Protein AF-A0A401XIP9-F1 (afdb_monomer_lite)

Foldseek 3Di:
DFQAAAEQPFAQFPDDPPVDTDGLLVVLLVVLLVVLLVLVVVVCVVVVHDCVLSVVLSVQLVVLQQLQQLVCQCPVPPVVPCVVVVVCSPVCVVPRGHRVRSVVSNLVSLCCSCVPPRVHDSLLVLLSSLLSVLLSQLSNLVSCSSVVHPFFDFDSDSHFYQYCVLVVVVVCVVCPQQFDDKDWAFDSDWDDDPGHTWTKIKIKTWGDPVDDLVVVLCCCVPPVQVVLVVPQPVSNQKHFDPDFRWDWDDDDPIIITITMITGGTTHSVSNVSSVQSVVLSVVSSCCCPPHPCSVQRLLSVLSSLLSNLVVQLVVVVVGDARDPVQVPPPGHPSNVVSVVSNVVSVVSNVCSVVDDDD

InterPro domains:
  IPR001640 Phosphatidylglycerol--prolipoprotein diacylglyceryl transferase Lgt [MF_01147] (10-354)
  IPR001640 Phosphatidylglycerol--prolipoprotein diacylglyceryl transferase Lgt [PF01790] (13-351)
  IPR001640 Phosphatidylglycerol--prolipoprotein diacylglyceryl transferase Lgt [PTHR30589] (9-158)

pLDDT: mean 92.05, std 8.09, range [46.69, 98.75]

Structure (mmCIF, N/CA/C/O backbone):
data_AF-A0A401XIP9-F1
#
_entry.id   AF-A0A401XIP9-F1
#
loop_
_atom_site.group_PDB
_atom_site.id
_atom_site.type_symbol
_atom_site.label_atom_id
_atom_site.label_alt_id
_atom_site.label_comp_id
_atom_site.label_asym_id
_atom_site.label_entity_id
_atom_site.label_seq_id
_atom_site.pdbx_PDB_ins_code
_atom_site.Cartn_x
_atom_site.Cartn_y
_atom_site.Cartn_z
_atom_site.occupancy
_atom_site.B_iso_or_equiv
_atom_site.auth_seq_id
_atom_site.auth_comp_id
_atom_site.auth_asym_id
_atom_site.auth_atom_id
_atom_site.pdbx_PDB_model_num
ATOM 1 N N . MET A 1 1 ? 25.570 -23.190 -10.896 1.00 46.69 1 MET A N 1
ATOM 2 C CA . MET A 1 1 ? 24.488 -23.015 -9.905 1.00 46.69 1 MET A CA 1
ATOM 3 C C . MET A 1 1 ? 23.578 -21.946 -10.484 1.00 46.69 1 MET A C 1
ATOM 5 O O . MET A 1 1 ? 24.054 -20.836 -10.693 1.00 46.69 1 MET A O 1
ATOM 9 N N . ASN A 1 2 ? 22.376 -22.319 -10.923 1.00 60.91 2 ASN A N 1
ATOM 10 C CA . ASN A 1 2 ? 21.491 -21.424 -11.670 1.00 60.91 2 ASN A CA 1
ATOM 11 C C . ASN A 1 2 ? 20.946 -20.358 -10.718 1.00 60.91 2 ASN A C 1
ATOM 13 O O . ASN A 1 2 ? 20.358 -20.695 -9.697 1.00 60.91 2 ASN A O 1
ATOM 17 N N . PHE A 1 3 ? 21.167 -19.081 -11.024 1.00 70.44 3 PHE A N 1
ATOM 18 C CA . PHE A 1 3 ? 20.607 -17.991 -10.232 1.00 70.44 3 PHE A CA 1
ATOM 19 C C . PHE A 1 3 ? 19.107 -17.876 -10.536 1.00 70.44 3 PHE A C 1
ATOM 21 O O . PHE A 1 3 ? 18.675 -17.343 -11.571 1.00 70.44 3 PHE A O 1
ATOM 28 N N . HIS A 1 4 ? 18.300 -18.457 -9.655 1.00 82.56 4 HIS A N 1
ATOM 29 C CA . HIS A 1 4 ? 16.852 -18.433 -9.764 1.00 82.56 4 HIS A CA 1
ATOM 30 C C . HIS A 1 4 ? 16.332 -17.106 -9.208 1.00 82.56 4 HIS A C 1
ATOM 32 O O . HIS A 1 4 ? 16.675 -16.712 -8.110 1.00 82.56 4 HIS A O 1
ATOM 38 N N . VAL A 1 5 ? 15.551 -16.390 -10.012 1.00 90.38 5 VAL A N 1
ATOM 39 C CA . VAL A 1 5 ? 14.805 -15.189 -9.610 1.00 90.38 5 VAL A CA 1
ATOM 40 C C . VAL A 1 5 ? 13.483 -15.223 -10.352 1.00 90.38 5 VAL A C 1
ATOM 42 O O . VAL A 1 5 ? 13.413 -15.807 -11.442 1.00 90.38 5 VAL A O 1
ATOM 45 N N . ILE A 1 6 ? 12.460 -14.596 -9.786 1.00 93.69 6 ILE A N 1
ATOM 46 C CA . ILE A 1 6 ? 11.111 -14.589 -10.345 1.00 93.69 6 ILE A CA 1
ATOM 47 C C . ILE A 1 6 ? 10.930 -13.324 -11.183 1.00 93.69 6 ILE A C 1
ATOM 49 O O . ILE A 1 6 ? 11.057 -12.212 -10.677 1.00 93.69 6 ILE A O 1
ATOM 53 N N . THR A 1 7 ? 10.632 -13.478 -12.472 1.00 95.19 7 THR A N 1
ATOM 54 C CA . THR A 1 7 ? 10.213 -12.351 -13.312 1.00 95.19 7 THR A CA 1
ATOM 55 C C . THR A 1 7 ? 8.768 -12.004 -12.976 1.00 95.19 7 THR A C 1
ATOM 57 O O . THR A 1 7 ? 7.867 -12.808 -13.210 1.00 95.19 7 THR A O 1
ATOM 60 N N . TRP A 1 8 ? 8.542 -10.817 -12.420 1.00 96.06 8 TRP A N 1
ATOM 61 C CA . TRP A 1 8 ? 7.209 -10.309 -12.132 1.00 96.06 8 TRP A CA 1
ATOM 62 C C . TRP A 1 8 ? 6.738 -9.422 -13.285 1.00 96.06 8 TRP A C 1
ATOM 64 O O . TRP A 1 8 ? 7.014 -8.221 -13.330 1.00 96.06 8 TRP A O 1
ATOM 74 N N . ASP A 1 9 ? 6.059 -10.058 -14.238 1.00 94.62 9 ASP A N 1
ATOM 75 C CA . ASP A 1 9 ? 5.511 -9.438 -15.450 1.00 94.62 9 ASP A CA 1
ATOM 76 C C . ASP A 1 9 ? 3.984 -9.592 -15.516 1.00 94.62 9 ASP A C 1
ATOM 78 O O . ASP A 1 9 ? 3.407 -10.067 -16.494 1.00 94.62 9 ASP A O 1
ATOM 82 N N . VAL A 1 10 ? 3.319 -9.286 -14.404 1.00 92.25 10 VAL A N 1
ATOM 83 C CA . VAL A 1 10 ? 1.863 -9.392 -14.303 1.00 92.25 10 VAL A CA 1
ATOM 84 C C . VAL A 1 10 ? 1.219 -8.100 -14.801 1.00 92.25 10 VAL A C 1
ATOM 86 O O . VAL A 1 10 ? 1.603 -7.009 -14.384 1.00 92.25 10 VAL A O 1
ATOM 89 N N . SER A 1 11 ? 0.212 -8.220 -15.671 1.00 90.19 11 SER A N 1
ATOM 90 C CA . SER A 1 11 ? -0.599 -7.075 -16.102 1.00 90.19 11 SER A CA 1
ATOM 91 C C . SER A 1 11 ? -1.308 -6.429 -14.911 1.00 90.19 11 SER A C 1
ATOM 93 O O . SER A 1 11 ? -1.915 -7.116 -14.089 1.00 90.19 11 SER A O 1
ATOM 95 N N . ARG A 1 12 ? -1.309 -5.093 -14.852 1.00 90.81 12 ARG A N 1
ATOM 96 C CA . ARG A 1 12 ? -2.081 -4.334 -13.851 1.00 90.81 12 ARG A CA 1
ATOM 97 C C . ARG A 1 12 ? -3.586 -4.400 -14.111 1.00 90.81 12 ARG A C 1
ATOM 99 O O . ARG A 1 12 ? -4.388 -4.320 -13.174 1.00 90.81 12 ARG A O 1
ATOM 106 N N . VAL A 1 13 ? -3.958 -4.536 -15.383 1.00 91.38 13 VAL A N 1
ATOM 107 C CA . VAL A 1 13 ? -5.337 -4.682 -15.848 1.00 91.38 13 VAL A CA 1
ATOM 108 C C . VAL A 1 13 ? -5.703 -6.161 -15.794 1.00 91.38 13 VAL A C 1
ATOM 110 O O . VAL A 1 13 ? -5.067 -6.997 -16.436 1.00 91.38 13 VAL A O 1
ATOM 113 N N . LEU A 1 14 ? -6.718 -6.475 -14.994 1.00 91.25 14 LEU A N 1
ATOM 114 C CA . LEU A 1 14 ? -7.309 -7.806 -14.891 1.00 91.25 14 LEU A CA 1
ATOM 115 C C . LEU A 1 14 ? -8.235 -8.078 -16.080 1.00 91.25 14 LEU A C 1
ATOM 117 O O . LEU A 1 14 ? -8.199 -9.163 -16.652 1.00 91.25 14 LEU A O 1
ATOM 121 N N . LEU A 1 15 ? -9.082 -7.105 -16.417 1.00 92.25 15 LEU A N 1
ATOM 122 C CA . LEU A 1 15 ? -10.037 -7.203 -17.513 1.00 92.25 15 LEU A CA 1
ATOM 123 C C . LEU A 1 15 ? -10.181 -5.843 -18.187 1.00 92.25 15 LEU A C 1
ATOM 125 O O . LEU A 1 15 ? -10.476 -4.854 -17.517 1.00 92.25 15 LEU A O 1
ATOM 129 N N . ASP A 1 16 ? -10.001 -5.818 -19.500 1.00 89.94 16 ASP A N 1
ATOM 130 C CA . ASP A 1 16 ? -10.255 -4.653 -20.339 1.00 89.94 16 ASP A CA 1
ATOM 131 C C . ASP A 1 16 ? -11.600 -4.837 -21.059 1.00 89.94 16 ASP A C 1
ATOM 133 O O . ASP A 1 16 ? -11.796 -5.800 -21.803 1.00 89.94 16 ASP A O 1
ATOM 137 N N . LEU A 1 17 ? -12.553 -3.942 -20.782 1.00 91.25 17 LEU A N 1
ATOM 138 C CA . LEU A 1 17 ? -13.878 -3.909 -21.412 1.00 91.25 17 LEU A CA 1
ATOM 139 C C . LEU A 1 17 ? -13.972 -2.824 -22.505 1.00 91.25 17 LEU A C 1
ATOM 141 O O . LEU A 1 17 ? -15.073 -2.468 -22.930 1.00 91.25 17 LEU A O 1
ATOM 145 N N . GLY A 1 18 ? -12.843 -2.249 -22.923 1.00 86.81 18 GLY A N 1
ATOM 146 C CA . GLY A 1 18 ? -12.717 -1.183 -23.917 1.00 86.81 18 GLY A CA 1
ATOM 147 C C . GLY A 1 18 ? -12.985 0.216 -23.358 1.00 86.81 18 GLY A C 1
ATOM 148 O O . GLY A 1 18 ? -12.193 1.126 -23.567 1.00 86.81 18 GLY A O 1
ATOM 149 N N . ILE A 1 19 ? -14.096 0.407 -22.637 1.00 86.75 19 ILE A N 1
ATOM 150 C CA . ILE A 1 19 ? -14.443 1.705 -22.014 1.00 86.75 19 ILE A CA 1
ATOM 151 C C . ILE A 1 19 ? -13.935 1.777 -20.568 1.00 86.75 19 ILE A C 1
ATOM 153 O O . ILE A 1 19 ? -13.667 2.855 -20.043 1.00 86.75 19 ILE A O 1
ATOM 157 N N . ILE A 1 20 ? -13.844 0.624 -19.903 1.00 85.94 20 ILE A N 1
ATOM 158 C CA . ILE A 1 20 ? -13.485 0.520 -18.491 1.00 85.94 20 ILE A CA 1
ATOM 159 C C . ILE A 1 20 ? -12.453 -0.588 -18.332 1.00 85.94 20 ILE A C 1
ATOM 161 O O . ILE A 1 20 ? -12.700 -1.740 -18.692 1.00 85.94 20 ILE A O 1
ATOM 165 N N . GLU A 1 21 ? -11.333 -0.240 -17.711 1.00 89.75 21 GLU A N 1
ATOM 166 C CA . GLU A 1 21 ? -10.339 -1.197 -17.251 1.00 89.75 21 GLU A CA 1
ATOM 167 C C . GLU A 1 21 ? -10.599 -1.570 -15.793 1.00 89.75 21 GLU A C 1
ATOM 169 O O . GLU A 1 21 ? -10.625 -0.723 -14.895 1.00 89.75 21 GLU A O 1
ATOM 174 N N . ILE A 1 22 ? -10.726 -2.865 -15.528 1.00 91.00 22 ILE A N 1
ATOM 175 C CA . ILE A 1 22 ? -10.754 -3.392 -14.169 1.00 91.00 22 ILE A CA 1
ATOM 176 C C . ILE A 1 22 ? -9.322 -3.736 -13.777 1.00 91.00 22 ILE A C 1
ATOM 178 O O . ILE A 1 22 ? -8.711 -4.645 -14.336 1.00 91.00 22 ILE A O 1
ATOM 182 N N . ARG A 1 23 ? -8.787 -3.021 -12.787 1.00 92.81 23 ARG A N 1
ATOM 183 C CA . ARG A 1 23 ? -7.423 -3.215 -12.275 1.00 92.81 23 ARG A CA 1
ATOM 184 C C . ARG A 1 23 ? -7.413 -4.104 -11.037 1.00 92.81 23 ARG A C 1
ATOM 186 O O . ARG A 1 23 ? -8.298 -3.992 -10.185 1.00 92.81 23 ARG A O 1
ATOM 193 N N . TYR A 1 24 ? -6.380 -4.938 -10.899 1.00 94.25 24 TYR A N 1
ATOM 194 C CA . TYR A 1 24 ? -6.217 -5.816 -9.731 1.00 94.25 24 TYR A CA 1
ATOM 195 C C . TYR A 1 24 ? -6.210 -5.038 -8.416 1.00 94.25 24 TYR A C 1
ATOM 197 O O . TYR A 1 24 ? -6.875 -5.434 -7.461 1.00 94.25 24 TYR A O 1
ATOM 205 N N . TYR A 1 25 ? -5.492 -3.913 -8.383 1.00 92.81 25 TYR A N 1
ATOM 206 C CA . TYR A 1 25 ? -5.417 -3.052 -7.207 1.00 92.81 25 TYR A CA 1
ATOM 207 C C . TYR A 1 25 ? -6.807 -2.591 -6.756 1.00 92.81 25 TYR A C 1
ATOM 209 O O . TYR A 1 25 ? -7.177 -2.773 -5.597 1.00 92.81 25 TYR A O 1
ATOM 217 N N . SER A 1 26 ? -7.600 -2.041 -7.681 1.00 90.75 26 SER A N 1
ATOM 218 C CA . SER A 1 26 ? -8.947 -1.536 -7.399 1.00 90.75 26 SER A CA 1
ATOM 219 C C . SER A 1 26 ? -9.869 -2.642 -6.889 1.00 90.75 26 SER A C 1
ATOM 221 O O . SER A 1 26 ? -10.640 -2.423 -5.955 1.00 90.75 26 SER A O 1
ATOM 223 N N . LEU A 1 27 ? -9.754 -3.846 -7.457 1.00 94.31 27 LEU A N 1
ATOM 224 C CA . LEU A 1 27 ? -10.528 -5.002 -7.019 1.00 94.31 27 LEU A CA 1
ATOM 225 C C . LEU A 1 27 ? -10.131 -5.452 -5.608 1.00 94.31 27 LEU A C 1
ATOM 227 O O . LEU A 1 27 ? -11.008 -5.649 -4.773 1.00 94.31 27 LEU A O 1
ATOM 231 N N . LEU A 1 28 ? -8.833 -5.580 -5.320 1.00 96.31 28 LEU A N 1
ATOM 232 C CA . LEU A 1 28 ? -8.326 -5.958 -3.995 1.00 96.31 28 LEU A CA 1
ATOM 233 C C . LEU A 1 28 ? -8.709 -4.927 -2.927 1.00 96.31 28 LEU A C 1
ATOM 235 O O . LEU A 1 28 ? -9.122 -5.290 -1.825 1.00 96.31 28 LEU A O 1
ATOM 239 N N . PHE A 1 29 ? -8.648 -3.642 -3.276 1.00 93.19 29 PHE A N 1
ATOM 240 C CA . PHE A 1 29 ? -9.092 -2.555 -2.414 1.00 93.19 29 PHE A CA 1
ATOM 241 C C . PHE A 1 29 ? -10.594 -2.652 -2.100 1.00 93.19 29 PHE A C 1
ATOM 243 O O . PHE A 1 29 ? -10.984 -2.650 -0.931 1.00 93.19 29 PHE A O 1
ATOM 250 N N . ALA A 1 30 ? -11.441 -2.820 -3.123 1.00 94.56 30 ALA A N 1
ATOM 251 C CA . ALA A 1 30 ? -12.880 -3.014 -2.944 1.00 94.56 30 ALA A CA 1
ATOM 252 C C . ALA A 1 30 ? -13.197 -4.288 -2.141 1.00 94.56 30 ALA A C 1
ATOM 254 O O . ALA A 1 30 ? -14.071 -4.286 -1.271 1.00 94.56 30 ALA A O 1
ATOM 255 N N . PHE A 1 31 ? -12.448 -5.366 -2.377 1.00 95.56 31 PHE A N 1
ATOM 256 C CA . PHE A 1 31 ? -12.603 -6.631 -1.667 1.00 95.56 31 PHE A CA 1
ATOM 257 C C . PHE A 1 31 ? -12.325 -6.491 -0.165 1.00 95.56 31 PHE A C 1
ATOM 259 O O . PHE A 1 31 ? -13.026 -7.100 0.647 1.00 95.56 31 PHE A O 1
ATOM 266 N N . GLY A 1 32 ? -11.393 -5.613 0.220 1.00 96.19 32 GLY A N 1
ATOM 267 C CA . GLY A 1 32 ? -11.169 -5.233 1.615 1.00 96.19 32 GLY A CA 1
ATOM 268 C C . GLY A 1 32 ? -12.417 -4.660 2.293 1.00 96.19 32 GLY A C 1
ATOM 269 O O . GLY A 1 32 ? -12.753 -5.080 3.402 1.00 96.19 32 GLY A O 1
ATOM 270 N N . PHE A 1 33 ? -13.160 -3.775 1.619 1.00 96.06 33 PHE A N 1
ATOM 271 C CA . PHE A 1 33 ? -14.427 -3.245 2.141 1.00 96.06 33 PHE A CA 1
ATOM 272 C C . PHE A 1 33 ? -15.524 -4.307 2.206 1.00 96.06 33 PHE A C 1
ATOM 274 O O . PHE A 1 33 ? -16.238 -4.383 3.205 1.00 96.06 33 PHE A O 1
ATOM 281 N 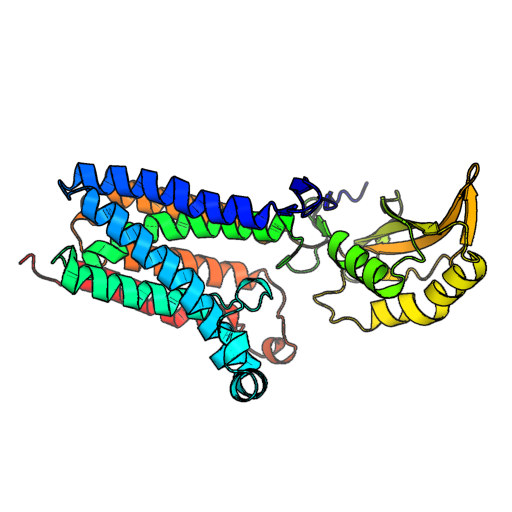N . VAL A 1 34 ? -15.647 -5.148 1.175 1.00 97.81 34 VAL A N 1
ATOM 282 C CA . VAL A 1 34 ? -16.667 -6.207 1.120 1.00 97.81 34 VAL A CA 1
ATOM 283 C C . VAL A 1 34 ? -16.468 -7.218 2.248 1.00 97.81 34 VAL A C 1
ATOM 285 O O . VAL A 1 34 ? -17.393 -7.480 3.020 1.00 97.81 34 VAL A O 1
ATOM 288 N N . LEU A 1 35 ? -15.258 -7.764 2.401 1.00 98.06 35 LEU A N 1
ATOM 289 C CA . LEU A 1 35 ? -14.966 -8.688 3.497 1.00 98.06 35 LEU A CA 1
ATOM 290 C C . LEU A 1 35 ? -15.036 -7.992 4.857 1.00 98.06 35 LEU A C 1
ATOM 292 O O . LEU A 1 35 ? -15.583 -8.561 5.803 1.00 98.06 35 LEU A O 1
ATOM 296 N N . GLY A 1 36 ? -14.563 -6.746 4.945 1.00 98.00 36 GLY A N 1
ATOM 297 C CA . GLY A 1 36 ? -14.699 -5.917 6.138 1.00 98.00 36 GLY A CA 1
ATOM 298 C C . GLY A 1 36 ? -16.157 -5.766 6.581 1.00 98.00 36 GLY A C 1
ATOM 299 O O . GLY A 1 36 ? -16.457 -5.939 7.762 1.00 98.00 36 GLY A O 1
ATOM 300 N N . TYR A 1 37 ? -17.083 -5.552 5.644 1.00 98.31 37 TYR A N 1
ATOM 301 C CA . TYR A 1 37 ? -18.515 -5.490 5.930 1.00 98.31 37 TYR A CA 1
ATOM 302 C C . TYR A 1 37 ? -19.041 -6.806 6.510 1.00 98.31 37 TYR A C 1
ATOM 304 O O . TYR A 1 37 ? -19.718 -6.793 7.536 1.00 98.31 37 TYR A O 1
ATOM 312 N N . PHE A 1 38 ? -18.708 -7.958 5.918 1.00 98.44 38 PHE A N 1
ATOM 313 C CA . PHE A 1 38 ? -19.158 -9.256 6.439 1.00 98.44 38 PHE A CA 1
ATOM 314 C C . PHE A 1 38 ? -18.582 -9.576 7.824 1.00 98.44 38 PHE A C 1
ATOM 316 O O . PHE A 1 38 ? -19.294 -10.095 8.689 1.00 98.44 38 PHE A O 1
ATOM 323 N N . ILE A 1 39 ? -17.320 -9.215 8.060 1.00 98.38 39 ILE A N 1
ATOM 324 C CA . ILE A 1 39 ? -16.664 -9.317 9.368 1.00 98.38 39 ILE A CA 1
ATOM 325 C C . ILE A 1 39 ? -17.391 -8.441 10.395 1.00 98.38 39 ILE A C 1
ATOM 327 O O . ILE A 1 39 ? -17.797 -8.929 11.452 1.00 98.38 39 ILE A O 1
ATOM 331 N N . MET A 1 40 ? -17.628 -7.171 10.069 1.00 98.31 40 MET A N 1
ATOM 332 C CA . MET A 1 40 ? -18.320 -6.236 10.955 1.00 98.31 40 MET A CA 1
ATOM 333 C C . MET A 1 40 ? -19.782 -6.620 11.184 1.00 98.31 40 MET A C 1
ATOM 335 O O . MET A 1 40 ? -20.280 -6.473 12.295 1.00 98.31 40 MET A O 1
ATOM 339 N N . LYS A 1 41 ? -20.456 -7.197 10.186 1.00 98.56 41 LYS A N 1
ATOM 340 C CA . LYS A 1 41 ? -21.807 -7.756 10.319 1.00 98.56 41 LYS A CA 1
ATOM 341 C C . LYS A 1 41 ? -21.849 -8.863 11.357 1.00 98.56 41 LYS A C 1
ATOM 343 O O . LYS A 1 41 ? -22.769 -8.897 12.172 1.00 98.56 41 LYS A O 1
ATOM 348 N N . ARG A 1 42 ? -20.854 -9.755 11.361 1.00 98.25 42 ARG A N 1
ATOM 349 C CA . ARG A 1 42 ? -20.721 -10.777 12.404 1.00 98.25 42 ARG A CA 1
ATOM 350 C C . ARG A 1 42 ? -20.505 -10.133 13.775 1.00 98.25 42 ARG A C 1
ATOM 352 O O . ARG A 1 42 ? -21.213 -10.484 14.709 1.00 98.25 42 ARG A O 1
ATOM 359 N N . ILE A 1 43 ? -19.591 -9.167 13.879 1.00 98.06 43 ILE A N 1
ATOM 360 C CA . ILE A 1 43 ? -19.314 -8.438 15.129 1.00 98.06 43 ILE A CA 1
ATOM 361 C C . ILE A 1 43 ? -20.578 -7.755 15.675 1.00 98.06 43 ILE A C 1
ATOM 363 O O . ILE A 1 43 ? -20.884 -7.881 16.856 1.00 98.06 43 ILE A O 1
ATOM 367 N N . PHE A 1 44 ? -21.337 -7.063 14.824 1.00 97.88 44 PHE A N 1
ATOM 368 C CA . PHE A 1 44 ? -22.547 -6.340 15.222 1.00 97.88 44 PHE A CA 1
ATOM 369 C C . PHE A 1 44 ? -23.640 -7.294 15.702 1.00 97.88 44 PHE A C 1
ATOM 371 O O . PHE A 1 44 ? -24.259 -7.029 16.731 1.00 97.88 44 PHE A O 1
ATOM 378 N N . LYS A 1 45 ? -23.822 -8.436 15.025 1.00 97.75 45 LYS A N 1
ATOM 379 C CA . LYS A 1 45 ? -24.745 -9.487 15.477 1.00 97.75 45 LYS A CA 1
ATOM 380 C C . LYS A 1 45 ? -24.368 -10.033 16.855 1.00 97.75 45 LYS A C 1
ATOM 382 O O . LYS A 1 45 ? -25.226 -10.103 17.724 1.00 97.75 45 LYS A O 1
ATOM 387 N N . GLU A 1 46 ? -23.093 -10.346 17.075 1.00 95.56 46 GLU A N 1
ATOM 388 C CA . GLU A 1 46 ? -22.584 -10.839 18.368 1.00 95.56 46 GLU A CA 1
ATOM 389 C C . GLU A 1 46 ? -22.693 -9.820 19.511 1.00 95.56 46 GLU A C 1
ATOM 391 O O . GLU A 1 46 ? -22.552 -10.171 20.681 1.00 95.56 46 GLU A O 1
ATOM 396 N N . GLU A 1 47 ? -22.889 -8.542 19.195 1.00 95.50 47 GLU A N 1
ATOM 397 C CA . GLU A 1 47 ? -23.020 -7.459 20.174 1.00 95.50 47 GLU A CA 1
ATOM 398 C C . GLU A 1 47 ? -24.417 -6.855 20.238 1.00 95.50 47 GLU A C 1
ATOM 400 O O . GLU A 1 47 ? -24.609 -5.829 20.902 1.00 95.50 47 GLU A O 1
ATOM 405 N N . ASN A 1 48 ? -25.375 -7.487 19.554 1.00 96.12 48 ASN A N 1
ATOM 406 C CA . ASN A 1 48 ? -26.756 -7.036 19.441 1.00 96.12 48 ASN A CA 1
ATOM 407 C C . ASN A 1 48 ? -26.853 -5.564 18.998 1.00 96.12 48 ASN A C 1
ATOM 409 O O . ASN A 1 48 ? -27.656 -4.791 19.520 1.00 96.12 48 ASN A O 1
ATOM 413 N N . VAL A 1 49 ? -25.994 -5.156 18.059 1.00 96.69 49 VAL A N 1
ATOM 414 C CA . VAL A 1 49 ? -26.033 -3.829 17.434 1.00 96.69 49 VAL A CA 1
ATOM 415 C C . VAL A 1 49 ? -26.904 -3.903 16.177 1.00 96.69 49 VAL A C 1
ATOM 417 O O . VAL A 1 49 ? -26.679 -4.799 15.356 1.00 96.69 49 VAL A O 1
ATOM 420 N N . PRO A 1 50 ? -27.865 -2.977 15.988 1.00 97.06 50 PRO A N 1
ATOM 421 C CA . PRO A 1 50 ? -28.687 -2.929 14.780 1.00 97.06 50 PRO A CA 1
ATOM 422 C C . PRO A 1 50 ? -27.833 -2.829 13.509 1.00 97.06 50 PRO A C 1
ATOM 424 O O . PRO A 1 50 ? -26.864 -2.065 13.461 1.00 97.06 50 PRO A O 1
ATOM 427 N N . LEU A 1 51 ? -28.176 -3.603 12.476 1.00 96.75 51 LEU A N 1
ATOM 428 C CA . LEU A 1 51 ? -27.386 -3.678 11.240 1.00 96.75 51 LEU A CA 1
ATOM 429 C C . LEU A 1 51 ? -27.480 -2.400 10.400 1.00 96.75 51 LEU A C 1
ATOM 431 O O . LEU A 1 51 ? -26.555 -2.087 9.662 1.00 96.75 51 LEU A O 1
ATOM 435 N N . GLU A 1 52 ? -28.518 -1.597 10.590 1.00 96.75 52 GLU A N 1
ATOM 436 C CA . GLU A 1 52 ? -28.668 -0.285 9.958 1.00 96.75 52 GLU A CA 1
ATOM 437 C C . GLU A 1 52 ? -27.523 0.660 10.367 1.00 96.75 52 GLU A C 1
ATOM 439 O O . GLU A 1 52 ? -27.064 1.506 9.590 1.00 96.75 52 GLU A O 1
ATOM 444 N N . GLN A 1 53 ? -26.995 0.489 11.587 1.00 97.69 53 GLN A N 1
ATOM 445 C CA . GLN A 1 53 ? -25.809 1.223 12.025 1.00 97.69 53 GLN A CA 1
ATOM 446 C C . GLN A 1 53 ? -24.546 0.758 11.295 1.00 97.69 53 GLN A C 1
ATOM 448 O O . GLN A 1 53 ? -23.634 1.560 11.113 1.00 97.69 53 GLN A O 1
ATOM 453 N N . LEU A 1 54 ? -24.470 -0.506 10.868 1.00 97.69 54 LEU A N 1
ATOM 454 C CA . LEU A 1 54 ? -23.344 -0.996 10.076 1.00 97.69 54 LEU A CA 1
ATOM 455 C C . LEU A 1 54 ? -23.351 -0.380 8.677 1.00 97.69 54 LEU A C 1
ATOM 457 O O . LEU A 1 54 ? -22.307 0.064 8.208 1.00 97.69 54 LEU A O 1
ATOM 461 N N . ASP A 1 55 ? -24.515 -0.302 8.036 1.00 96.81 55 ASP A N 1
ATOM 462 C CA . ASP A 1 55 ? -24.641 0.317 6.712 1.00 96.81 55 ASP A CA 1
ATOM 463 C C . ASP A 1 55 ? -24.274 1.813 6.776 1.00 96.81 55 ASP A C 1
ATOM 465 O O . ASP A 1 55 ? -23.540 2.337 5.930 1.00 96.81 55 ASP A O 1
ATOM 469 N N . THR A 1 56 ? -24.690 2.484 7.856 1.00 97.75 56 THR A N 1
ATOM 470 C CA . THR A 1 56 ? -24.297 3.871 8.150 1.00 97.75 56 THR A CA 1
ATOM 471 C C . THR A 1 56 ? -22.785 3.998 8.362 1.00 97.75 56 THR A C 1
ATOM 473 O O . THR A 1 56 ? -22.154 4.897 7.807 1.00 97.75 56 THR A O 1
ATOM 476 N N . LEU A 1 57 ? -22.177 3.088 9.132 1.00 98.25 57 LEU A N 1
ATOM 477 C CA . LEU A 1 57 ? -20.732 3.063 9.364 1.00 98.25 57 LEU A CA 1
ATOM 478 C C . LEU A 1 57 ? -19.956 2.869 8.058 1.00 98.25 57 LEU A C 1
ATOM 480 O O . LEU A 1 57 ? -19.005 3.606 7.810 1.00 98.25 57 LEU A O 1
ATOM 484 N N . LEU A 1 58 ? -20.358 1.900 7.230 1.00 97.81 58 LEU A N 1
ATOM 485 C CA . LEU A 1 58 ? -19.719 1.635 5.942 1.00 97.81 58 LEU A CA 1
ATOM 486 C C . LEU A 1 58 ? -19.744 2.892 5.070 1.00 97.81 58 LEU A C 1
ATOM 488 O O . LEU A 1 58 ? -18.704 3.302 4.558 1.00 97.81 58 LEU A O 1
ATOM 492 N N . THR A 1 59 ? -20.908 3.537 4.971 1.00 97.50 59 THR A N 1
ATOM 493 C CA . THR A 1 59 ? -21.080 4.788 4.223 1.00 97.50 59 THR A CA 1
ATOM 494 C C . THR A 1 59 ? -20.117 5.866 4.722 1.00 97.50 59 THR A C 1
ATOM 496 O O . THR A 1 59 ? -19.416 6.494 3.931 1.00 97.50 59 THR A O 1
ATOM 499 N N . TYR A 1 60 ? -20.026 6.045 6.042 1.00 97.75 60 TYR A N 1
ATOM 500 C CA . TYR A 1 60 ? -19.145 7.040 6.654 1.00 97.75 60 TYR A CA 1
ATOM 501 C C . TYR A 1 60 ? -17.674 6.763 6.341 1.00 97.75 60 TYR A C 1
ATOM 503 O O . TYR A 1 60 ? -16.949 7.680 5.966 1.00 97.75 60 TYR A O 1
ATOM 511 N N . VAL A 1 61 ? -17.230 5.510 6.474 1.00 97.81 61 VAL A N 1
ATOM 512 C CA . VAL A 1 61 ? -15.830 5.130 6.250 1.00 97.81 61 VAL A CA 1
ATOM 513 C C . VAL A 1 61 ? -15.455 5.237 4.771 1.00 97.81 61 VAL A C 1
ATOM 515 O O . VAL A 1 61 ? -14.395 5.777 4.470 1.00 97.81 61 VAL A O 1
ATOM 518 N N . VAL A 1 62 ? -16.303 4.787 3.841 1.00 96.75 62 VAL A N 1
ATOM 519 C CA . VAL A 1 62 ? -16.034 4.883 2.392 1.00 96.75 62 VAL A CA 1
ATOM 520 C C . VAL A 1 62 ? -15.933 6.343 1.951 1.00 96.75 62 VAL A C 1
ATOM 522 O O . VAL A 1 62 ? -14.937 6.725 1.336 1.00 96.75 62 VAL A O 1
ATOM 525 N N . ILE A 1 63 ? -16.908 7.181 2.325 1.00 97.00 63 ILE A N 1
ATOM 526 C CA . ILE A 1 63 ? -16.895 8.614 1.995 1.00 97.00 63 ILE A CA 1
ATOM 527 C C . ILE A 1 63 ? -15.658 9.287 2.595 1.00 97.00 63 ILE A C 1
ATOM 529 O O . ILE A 1 63 ? -14.945 10.008 1.898 1.00 97.00 63 ILE A O 1
ATOM 533 N N . ALA A 1 64 ? -15.366 9.020 3.870 1.00 97.69 64 ALA A N 1
ATOM 534 C CA . ALA A 1 64 ? -14.196 9.575 4.536 1.00 97.69 64 ALA A CA 1
ATOM 535 C C . ALA A 1 64 ? -12.884 9.130 3.881 1.00 97.69 64 ALA A C 1
ATOM 537 O O . ALA A 1 64 ? -11.960 9.928 3.774 1.00 97.69 64 ALA A O 1
ATOM 538 N N . THR A 1 65 ? -12.805 7.887 3.408 1.00 95.81 65 THR A N 1
ATOM 539 C CA . THR A 1 65 ? -11.613 7.366 2.733 1.00 95.81 65 THR A CA 1
ATOM 540 C C . THR A 1 65 ? -11.361 8.121 1.431 1.00 95.81 65 THR A C 1
ATOM 542 O O . THR A 1 65 ? -10.253 8.601 1.217 1.00 95.81 65 THR A O 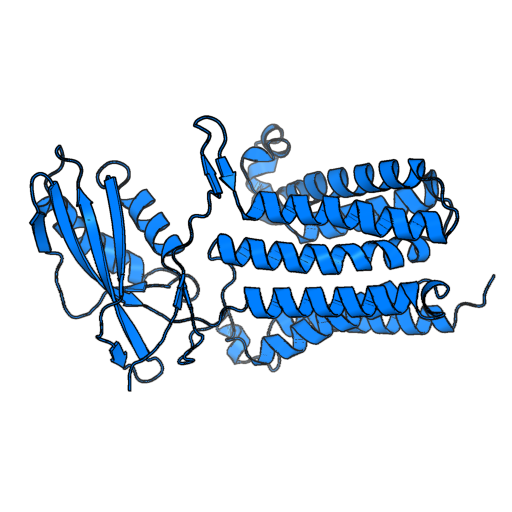1
ATOM 545 N N . ILE A 1 66 ? -12.387 8.278 0.588 1.00 94.75 66 ILE A N 1
ATOM 546 C CA . ILE A 1 66 ? -12.270 8.947 -0.717 1.00 94.75 66 ILE A CA 1
ATOM 547 C C . ILE A 1 66 ? -11.970 10.439 -0.536 1.00 94.75 66 ILE A C 1
ATOM 549 O O . ILE A 1 66 ? -10.972 10.939 -1.056 1.00 94.75 66 ILE A O 1
ATOM 553 N N . ILE A 1 67 ? -12.799 11.143 0.243 1.00 96.19 67 ILE A N 1
ATOM 554 C CA . ILE A 1 67 ? -12.644 12.586 0.472 1.00 96.19 67 ILE A CA 1
ATOM 555 C C . ILE A 1 67 ? -11.332 12.864 1.200 1.00 96.19 67 ILE A C 1
ATOM 557 O O . ILE A 1 67 ? -10.567 13.734 0.794 1.00 96.19 67 ILE A O 1
ATOM 561 N N . GLY A 1 68 ? -11.045 12.110 2.260 1.00 97.12 68 GLY A N 1
ATOM 562 C CA . GLY A 1 68 ? -9.826 12.272 3.039 1.00 97.12 68 GLY A CA 1
ATOM 563 C C . GLY A 1 68 ? -8.578 12.039 2.207 1.00 97.12 68 GLY A C 1
ATOM 564 O O . GLY A 1 68 ? -7.648 12.839 2.282 1.00 97.12 68 GLY A O 1
ATOM 565 N N . ALA A 1 69 ? -8.552 10.984 1.387 1.00 95.38 69 ALA A N 1
ATOM 566 C CA . ALA A 1 69 ? -7.406 10.716 0.529 1.00 95.38 69 ALA A CA 1
ATOM 567 C C . ALA A 1 69 ? -7.165 11.848 -0.470 1.00 95.38 69 ALA A C 1
ATOM 569 O O . ALA A 1 69 ? -6.029 12.302 -0.616 1.00 95.38 69 ALA A O 1
ATOM 570 N N . ARG A 1 70 ? -8.229 12.337 -1.112 1.00 95.62 70 ARG A N 1
ATOM 571 C CA . ARG A 1 70 ? -8.135 13.431 -2.079 1.00 95.62 70 ARG A CA 1
ATOM 572 C C . ARG A 1 70 ? -7.673 14.729 -1.426 1.00 95.62 70 ARG A C 1
ATOM 574 O O . ARG A 1 70 ? -6.700 15.324 -1.872 1.00 95.62 70 ARG A O 1
ATOM 581 N N . LEU A 1 71 ? -8.318 15.137 -0.334 1.00 96.19 71 LEU A N 1
ATOM 582 C CA . LEU A 1 71 ? -7.954 16.363 0.378 1.00 96.19 71 LEU A CA 1
ATOM 583 C C . LEU A 1 71 ? -6.545 16.281 0.972 1.00 96.19 71 LEU A C 1
ATOM 585 O O . LEU A 1 71 ? -5.823 17.270 0.956 1.00 96.19 71 LEU A O 1
ATOM 589 N N . GLY A 1 72 ? -6.120 15.107 1.444 1.00 95.56 72 GLY A N 1
ATOM 590 C CA . GLY A 1 72 ? -4.747 14.904 1.893 1.00 95.56 72 GLY A CA 1
ATOM 591 C C . GLY A 1 72 ? -3.731 15.140 0.776 1.00 95.56 72 GLY A C 1
ATOM 592 O O . GLY A 1 72 ? -2.731 15.809 1.003 1.00 95.56 72 GLY A O 1
ATOM 593 N N . HIS A 1 73 ? -3.995 14.642 -0.435 1.00 94.19 73 HIS A N 1
ATOM 594 C CA . HIS A 1 73 ? -3.127 14.899 -1.583 1.00 94.19 73 HIS A CA 1
ATOM 595 C C . HIS A 1 73 ? -3.072 16.394 -1.924 1.00 94.19 73 HIS A C 1
ATOM 597 O O . HIS A 1 73 ? -1.997 16.986 -2.007 1.00 94.19 73 HIS A O 1
ATOM 603 N N . VAL A 1 74 ? -4.251 17.006 -2.045 1.00 94.69 74 VAL A N 1
ATOM 604 C CA . VAL A 1 74 ? -4.422 18.421 -2.384 1.00 94.69 74 VAL A CA 1
ATOM 605 C C . VAL A 1 74 ? -3.695 19.326 -1.390 1.00 94.69 74 VAL A C 1
ATOM 607 O O . VAL A 1 74 ? -2.863 20.125 -1.800 1.00 94.69 74 VAL A O 1
ATOM 610 N N . PHE A 1 75 ? -3.966 19.195 -0.091 1.00 95.06 75 PHE A N 1
ATOM 611 C CA . PHE A 1 75 ? -3.444 20.132 0.905 1.00 95.06 75 PHE A CA 1
ATOM 612 C C . PHE A 1 75 ? -1.994 19.867 1.307 1.00 95.06 75 PHE A C 1
ATOM 614 O O . PHE A 1 75 ? -1.284 20.820 1.614 1.00 95.06 75 PHE A O 1
ATOM 621 N N . PHE A 1 76 ? -1.545 18.608 1.336 1.00 93.00 76 PHE A N 1
ATOM 622 C CA . PHE A 1 76 ? -0.194 18.294 1.816 1.00 93.00 76 PHE A CA 1
ATOM 623 C C . PHE A 1 76 ? 0.863 18.244 0.714 1.00 93.00 76 PHE A C 1
ATOM 625 O O . PHE A 1 76 ? 2.035 18.428 1.029 1.00 93.00 76 PHE A O 1
ATOM 632 N N . TYR A 1 77 ? 0.480 18.001 -0.544 1.00 90.62 77 TYR A N 1
ATOM 633 C CA . TYR A 1 77 ? 1.450 17.808 -1.628 1.00 90.62 77 TYR A CA 1
ATOM 634 C C . TYR A 1 77 ? 1.328 18.822 -2.767 1.00 90.62 77 TYR A C 1
ATOM 636 O O . TYR A 1 77 ? 2.340 19.129 -3.387 1.00 90.62 77 TYR A O 1
ATOM 644 N N . GLN A 1 78 ? 0.129 19.333 -3.075 1.00 93.56 78 GLN A N 1
ATOM 645 C CA . GLN A 1 78 ? -0.098 20.120 -4.301 1.00 93.56 78 GLN A CA 1
ATOM 646 C C . GLN A 1 78 ? -0.972 21.369 -4.099 1.00 93.56 78 GLN A C 1
ATOM 648 O O . GLN A 1 78 ? -1.690 21.789 -5.008 1.00 93.56 78 GLN A O 1
ATOM 653 N N . TRP A 1 79 ? -0.918 21.991 -2.920 1.00 94.69 79 TRP A N 1
ATOM 654 C CA . TRP A 1 79 ? -1.781 23.134 -2.608 1.00 94.69 79 TRP A CA 1
ATOM 655 C C . TRP A 1 79 ? -1.578 24.314 -3.569 1.00 94.69 79 TRP A C 1
ATOM 657 O O . TRP A 1 79 ? -2.551 24.937 -3.997 1.00 94.69 79 TRP A O 1
ATOM 667 N N . ASP A 1 80 ? -0.334 24.576 -3.972 1.00 95.38 80 ASP A N 1
ATOM 668 C CA . ASP A 1 80 ? 0.001 25.675 -4.883 1.00 95.38 80 ASP A CA 1
ATOM 669 C C . ASP A 1 80 ? -0.735 25.565 -6.228 1.00 95.38 80 ASP A C 1
ATOM 671 O O . ASP A 1 80 ? -1.157 26.578 -6.780 1.00 95.38 80 ASP A O 1
ATOM 675 N N . TYR A 1 81 ? -0.952 24.341 -6.720 1.00 94.88 81 TYR A N 1
ATOM 676 C CA . TYR A 1 81 ? -1.718 24.072 -7.938 1.00 94.88 81 TYR A CA 1
ATOM 677 C C . TYR A 1 81 ? -3.230 24.182 -7.687 1.00 94.88 81 TYR A C 1
ATOM 679 O O . TYR A 1 81 ? -3.921 24.983 -8.312 1.00 94.88 81 TYR A O 1
ATOM 687 N N . TYR A 1 82 ? -3.761 23.425 -6.724 1.00 95.06 82 TYR A N 1
ATOM 688 C CA . TYR A 1 82 ? -5.213 23.340 -6.510 1.00 95.06 82 TYR A CA 1
ATOM 689 C C . TYR A 1 82 ? -5.842 24.616 -5.947 1.00 95.06 82 TYR A C 1
ATOM 691 O O . TYR A 1 82 ? -7.039 24.831 -6.118 1.00 95.06 82 TYR A O 1
ATOM 699 N N . SER A 1 83 ? -5.060 25.481 -5.300 1.00 95.75 83 SER A N 1
ATOM 700 C CA . SER A 1 83 ? -5.531 26.808 -4.886 1.00 95.75 83 SER A CA 1
ATOM 701 C C . SER A 1 83 ? -5.899 27.706 -6.075 1.00 95.75 83 SER A C 1
ATOM 703 O O . SER A 1 83 ? -6.706 28.620 -5.916 1.00 95.75 83 SER A O 1
ATOM 705 N N . GLN A 1 84 ? -5.356 27.416 -7.261 1.00 97.31 84 GLN A N 1
ATOM 706 C CA . GLN A 1 84 ? -5.659 28.099 -8.521 1.00 97.31 84 GLN A CA 1
ATOM 707 C C . GLN A 1 84 ? -6.724 27.357 -9.349 1.00 97.31 84 GLN A C 1
ATOM 709 O O . GLN A 1 84 ? -7.385 27.982 -10.173 1.00 97.31 84 GLN A O 1
ATOM 714 N N . HIS A 1 85 ? -6.929 26.061 -9.081 1.00 95.00 85 HIS A N 1
ATOM 715 C CA . HIS A 1 85 ? -7.867 25.168 -9.777 1.00 95.00 85 HIS A CA 1
ATOM 716 C C . HIS A 1 85 ? -8.814 24.448 -8.791 1.00 95.00 85 HIS A C 1
ATOM 718 O O . HIS A 1 85 ? -8.765 23.220 -8.644 1.00 95.00 85 HIS A O 1
ATOM 724 N N . PRO A 1 86 ? -9.661 25.182 -8.044 1.00 94.62 86 PRO A N 1
ATOM 725 C CA . PRO A 1 86 ? -10.474 24.607 -6.971 1.00 94.62 86 PRO A CA 1
ATOM 726 C C . PRO A 1 86 ? -11.489 23.557 -7.451 1.00 94.62 86 PRO A C 1
ATOM 728 O O . PRO A 1 86 ? -11.833 22.643 -6.702 1.00 94.62 86 PRO A O 1
ATOM 731 N N . GLU A 1 87 ? -11.964 23.648 -8.691 1.00 95.31 87 GLU A N 1
ATOM 732 C CA . GLU A 1 87 ? -12.859 22.672 -9.312 1.00 95.31 87 GLU A CA 1
ATOM 733 C C . GLU A 1 87 ? -12.203 21.297 -9.485 1.00 95.31 87 GLU A C 1
ATOM 735 O O . GLU A 1 87 ? -12.868 20.266 -9.340 1.00 95.31 87 GLU A O 1
ATOM 740 N N . GLU A 1 88 ? -10.887 21.263 -9.706 1.00 93.69 88 GLU A N 1
ATOM 741 C CA . GLU A 1 88 ? -10.135 20.025 -9.903 1.00 93.69 88 GLU A CA 1
ATOM 742 C C . GLU A 1 88 ? -9.990 19.235 -8.599 1.00 93.69 88 GLU A C 1
ATOM 744 O O . GLU A 1 88 ? -9.787 18.022 -8.625 1.00 93.69 88 GLU A O 1
ATOM 749 N N . ILE A 1 89 ? -10.191 19.860 -7.432 1.00 93.25 89 ILE A N 1
ATOM 750 C CA . ILE A 1 89 ? -10.170 19.173 -6.129 1.00 93.25 89 ILE A CA 1
ATOM 751 C C . ILE A 1 89 ? -11.181 18.017 -6.105 1.00 93.25 89 ILE A C 1
ATOM 753 O O . ILE A 1 89 ? -10.889 16.960 -5.542 1.00 93.25 89 ILE A O 1
ATOM 757 N N . LEU A 1 90 ? -12.338 18.177 -6.754 1.00 92.12 90 LEU A N 1
ATOM 758 C CA . LEU A 1 90 ? -13.402 17.169 -6.789 1.00 92.12 90 LEU A CA 1
ATOM 759 C C . LEU A 1 90 ? -13.133 16.022 -7.776 1.00 92.12 90 LEU A C 1
ATOM 761 O O . LEU A 1 90 ? -13.788 14.981 -7.693 1.00 92.12 90 LEU A O 1
ATOM 765 N N . MET A 1 91 ? -12.171 16.184 -8.686 1.00 90.94 91 MET A N 1
ATOM 766 C CA . MET A 1 91 ? -11.870 15.229 -9.754 1.00 90.94 91 MET A CA 1
ATOM 767 C C . MET A 1 91 ? -11.018 14.063 -9.238 1.00 90.94 91 MET A C 1
ATOM 769 O O . MET A 1 91 ? -9.841 13.920 -9.551 1.00 90.94 91 MET A O 1
ATOM 773 N N . VAL A 1 92 ? -11.619 13.204 -8.411 1.00 87.00 92 VAL A N 1
ATOM 774 C CA . VAL A 1 92 ? -10.942 12.041 -7.799 1.00 87.00 92 VAL A CA 1
ATOM 775 C C . VAL A 1 92 ? -10.485 10.984 -8.812 1.00 87.00 92 VAL A C 1
ATOM 777 O O . VAL A 1 92 ? -9.665 10.133 -8.474 1.00 87.00 92 VAL A O 1
ATOM 780 N N . TRP A 1 93 ? -11.017 11.016 -10.036 1.00 84.31 93 TRP A N 1
ATOM 781 C CA . TRP A 1 93 ? -10.653 10.095 -11.117 1.00 84.31 93 TRP A CA 1
ATOM 782 C C . TRP A 1 93 ? -9.336 10.463 -11.814 1.00 84.31 93 TRP A C 1
ATOM 784 O O . TRP A 1 93 ? -8.736 9.587 -12.426 1.00 84.31 93 TRP A O 1
ATOM 794 N N . GLU A 1 94 ? -8.840 11.695 -11.655 1.00 81.31 94 GLU A N 1
ATOM 795 C CA . GLU A 1 94 ? -7.529 12.136 -12.174 1.00 81.31 94 GLU A CA 1
ATOM 796 C C . GLU A 1 94 ? -6.349 11.641 -11.306 1.00 81.31 94 GLU A C 1
ATOM 798 O O . GLU A 1 94 ? -5.188 11.977 -11.532 1.00 81.31 94 GLU A O 1
ATOM 803 N N . GLY A 1 95 ? -6.626 10.835 -10.275 1.00 80.62 95 GLY A N 1
ATOM 804 C CA . GLY A 1 95 ? -5.626 10.338 -9.333 1.00 80.62 95 GLY A CA 1
ATOM 805 C C . GLY A 1 95 ? -5.364 11.304 -8.176 1.00 80.62 95 GLY A C 1
ATOM 806 O O . GLY A 1 95 ? -6.247 12.045 -7.748 1.00 80.62 95 GLY A O 1
ATOM 807 N N . GLY A 1 96 ? -4.160 11.258 -7.600 1.00 83.75 96 GLY A N 1
ATOM 808 C CA . GLY A 1 96 ? -3.777 12.113 -6.473 1.00 83.75 96 GLY A CA 1
ATOM 809 C C . GLY A 1 96 ? -4.532 11.789 -5.181 1.00 83.75 96 GLY A C 1
ATOM 810 O O . GLY A 1 96 ? -5.458 12.500 -4.784 1.00 83.75 96 GLY A O 1
ATOM 811 N N . LEU A 1 97 ? -4.130 10.704 -4.517 1.00 88.31 97 LEU A N 1
ATOM 812 C CA . LEU A 1 97 ? -4.745 10.202 -3.287 1.00 88.31 97 LEU A CA 1
ATOM 813 C C . LEU A 1 97 ? -3.669 9.953 -2.223 1.00 88.31 97 LEU A C 1
ATOM 815 O O . LEU A 1 97 ? -2.703 9.237 -2.469 1.00 88.31 97 LEU A O 1
ATOM 819 N N . ALA A 1 98 ? -3.849 10.511 -1.025 1.00 90.38 98 ALA A N 1
ATOM 820 C CA . ALA A 1 98 ? -2.914 10.373 0.089 1.00 90.38 98 ALA A CA 1
ATOM 821 C C . ALA A 1 98 ? -3.491 9.514 1.224 1.00 90.38 98 ALA A C 1
ATOM 823 O O . ALA A 1 98 ? -4.492 9.860 1.853 1.00 90.38 98 ALA A O 1
ATOM 824 N N . SER A 1 99 ? -2.808 8.424 1.569 1.00 89.62 99 SER A N 1
ATOM 825 C CA . SER A 1 99 ? -3.245 7.487 2.617 1.00 89.62 99 SER A CA 1
ATOM 826 C C . SER A 1 99 ? -3.415 8.134 4.001 1.00 89.62 99 SER A C 1
ATOM 828 O O . SER A 1 99 ? -4.370 7.825 4.714 1.00 89.62 99 SER A O 1
ATOM 830 N N . HIS A 1 100 ? -2.542 9.073 4.376 1.00 90.62 100 HIS A N 1
ATOM 831 C CA . HIS A 1 100 ? -2.621 9.786 5.657 1.00 90.62 100 HIS A CA 1
ATOM 832 C C . HIS A 1 100 ? -3.876 10.668 5.754 1.00 90.62 100 HIS A C 1
ATOM 834 O O . HIS A 1 100 ? -4.511 10.722 6.808 1.00 90.62 100 HIS A O 1
ATOM 840 N N . GLY A 1 101 ? -4.286 11.297 4.646 1.00 95.44 101 GLY A N 1
ATOM 841 C CA . GLY A 1 101 ? -5.529 12.066 4.584 1.00 95.44 101 GLY A CA 1
ATOM 842 C C . GLY A 1 101 ? -6.764 11.186 4.790 1.00 95.44 101 GLY A C 1
ATOM 843 O O . GLY A 1 101 ? -7.647 11.533 5.577 1.00 95.44 101 GLY A O 1
ATOM 844 N N . ALA A 1 102 ? -6.790 10.001 4.167 1.00 95.50 102 ALA A N 1
ATOM 845 C CA . ALA A 1 102 ? -7.828 9.000 4.424 1.00 95.50 102 ALA A CA 1
ATOM 846 C C . ALA A 1 102 ? -7.851 8.571 5.897 1.00 95.50 102 ALA A C 1
ATOM 848 O O . ALA A 1 102 ? -8.918 8.551 6.504 1.00 95.50 102 ALA A O 1
ATOM 849 N N . ALA A 1 103 ? -6.694 8.277 6.498 1.00 95.12 103 ALA A N 1
ATOM 850 C CA . ALA A 1 103 ? -6.617 7.864 7.899 1.00 95.12 103 ALA A CA 1
ATOM 851 C C . ALA A 1 103 ? -7.208 8.922 8.853 1.00 95.12 103 ALA A C 1
ATOM 853 O O . ALA A 1 103 ? -8.025 8.590 9.715 1.00 95.12 103 ALA A O 1
ATOM 854 N N . ILE A 1 104 ? -6.858 10.199 8.661 1.00 96.62 104 ILE A N 1
ATOM 855 C CA . ILE A 1 104 ? -7.385 11.320 9.456 1.00 96.62 104 ILE A CA 1
ATOM 856 C C . ILE A 1 104 ? -8.907 11.435 9.289 1.00 96.62 104 ILE A C 1
ATOM 858 O O . ILE A 1 104 ? -9.641 11.508 10.280 1.00 96.62 104 ILE A O 1
ATOM 862 N N . ALA A 1 105 ? -9.401 11.401 8.050 1.00 98.00 105 ALA A N 1
ATOM 863 C CA . ALA A 1 105 ? -10.830 11.488 7.765 1.00 98.00 105 ALA A CA 1
ATOM 864 C C . ALA A 1 105 ? -11.622 10.310 8.343 1.00 98.00 105 ALA A C 1
ATOM 866 O O . ALA A 1 105 ? -12.693 10.524 8.913 1.00 98.00 105 ALA A O 1
ATOM 867 N N . ILE A 1 106 ? -11.096 9.085 8.264 1.00 98.12 106 ILE A N 1
ATOM 868 C CA . ILE A 1 106 ? -11.725 7.901 8.858 1.00 98.12 106 ILE A CA 1
ATOM 869 C C . ILE A 1 106 ? -11.818 8.065 10.376 1.00 98.12 106 ILE A C 1
ATOM 871 O O . ILE A 1 106 ? -12.893 7.858 10.933 1.00 98.12 106 ILE A O 1
ATOM 875 N N . ILE A 1 107 ? -10.751 8.500 11.057 1.00 98.00 107 ILE A N 1
ATOM 876 C CA . ILE A 1 107 ? -10.789 8.745 12.509 1.00 98.00 107 ILE A CA 1
ATOM 877 C C . ILE A 1 107 ? -11.882 9.764 12.858 1.00 98.00 107 ILE A C 1
ATOM 879 O O . ILE A 1 107 ? -12.691 9.514 13.756 1.00 98.00 107 ILE A O 1
ATOM 883 N N . MET A 1 108 ? -11.971 10.877 12.122 1.00 98.25 108 MET A N 1
ATOM 884 C CA . MET A 1 108 ? -13.039 11.865 12.314 1.00 98.25 108 MET A CA 1
ATOM 885 C C . MET A 1 108 ? -14.430 11.260 12.084 1.00 98.25 108 MET A C 1
ATOM 887 O O . MET A 1 108 ? -15.335 11.473 12.893 1.00 98.25 108 MET A O 1
ATOM 891 N N . ALA A 1 109 ? -14.602 10.458 11.034 1.00 98.38 109 ALA A N 1
ATOM 892 C CA . ALA A 1 109 ? -15.858 9.780 10.736 1.00 98.38 109 ALA A CA 1
ATOM 893 C C . ALA A 1 109 ? -16.267 8.801 11.846 1.00 98.38 109 ALA A C 1
ATOM 895 O O . ALA A 1 109 ? -17.436 8.774 12.232 1.00 98.38 109 ALA A O 1
ATOM 896 N N . LEU A 1 110 ? -15.317 8.066 12.433 1.00 98.50 110 LEU A N 1
ATOM 897 C CA . LEU A 1 110 ? -15.565 7.185 13.578 1.00 98.50 110 LEU A CA 1
ATOM 898 C C . LEU A 1 110 ? -15.955 7.967 14.840 1.00 98.50 110 LEU A C 1
ATOM 900 O O . LEU A 1 110 ? -16.847 7.535 15.573 1.00 98.50 110 LEU A O 1
ATOM 904 N N . ILE A 1 111 ? -15.354 9.138 15.083 1.00 98.44 111 ILE A N 1
ATOM 905 C CA . ILE A 1 111 ? -15.756 10.035 16.180 1.00 98.44 111 ILE A CA 1
ATOM 906 C C . ILE A 1 111 ? -17.195 10.527 15.968 1.00 98.44 111 ILE A C 1
ATOM 908 O O . ILE A 1 111 ? -18.000 10.517 16.905 1.00 98.44 111 ILE A O 1
ATOM 912 N N . ILE A 1 112 ? -17.545 10.941 14.746 1.00 98.38 112 ILE A N 1
ATOM 913 C CA . ILE A 1 112 ? -18.903 11.392 14.408 1.00 98.38 112 ILE A CA 1
ATOM 914 C C . ILE A 1 112 ? -19.896 10.238 14.563 1.00 98.38 112 ILE A C 1
ATOM 916 O O . ILE A 1 112 ? -20.941 10.418 15.189 1.00 98.38 112 ILE A O 1
ATOM 920 N N . PHE A 1 113 ? -19.569 9.055 14.044 1.00 98.38 113 PHE A N 1
ATOM 921 C CA . PHE A 1 113 ? -20.389 7.852 14.156 1.00 98.38 113 PHE A CA 1
ATOM 922 C C . PHE A 1 113 ? -20.636 7.470 15.621 1.00 98.38 113 PHE A C 1
ATOM 924 O O . PHE A 1 113 ? -21.783 7.267 16.018 1.00 98.38 113 PHE A O 1
ATOM 931 N N . SER A 1 114 ? -19.584 7.468 16.445 1.00 97.75 114 SER A N 1
ATOM 932 C CA . SER A 1 114 ? -19.665 7.221 17.889 1.00 97.75 114 SER A CA 1
ATOM 933 C C . SER A 1 114 ? -20.649 8.176 18.573 1.00 97.75 114 SER A C 1
ATOM 935 O O . SER A 1 114 ? -21.566 7.742 19.272 1.00 97.75 114 SER A O 1
ATOM 937 N N . LYS A 1 115 ? -20.524 9.485 18.325 1.00 97.19 115 LYS A N 1
ATOM 938 C CA . LYS A 1 115 ? -21.350 10.503 18.993 1.00 97.19 115 LYS A CA 1
ATOM 939 C C . LYS A 1 115 ? -22.781 10.574 18.460 1.00 97.19 115 LYS A C 1
ATOM 941 O O . LYS A 1 115 ? -23.713 10.843 19.224 1.00 97.19 115 LYS A O 1
ATOM 946 N N . LYS A 1 116 ? -22.980 10.406 17.152 1.00 97.25 116 LYS A N 1
ATOM 947 C CA . LYS A 1 116 ? -24.272 10.666 16.497 1.00 97.25 116 LYS A CA 1
ATOM 948 C C . LYS A 1 116 ? -25.101 9.411 16.260 1.00 97.25 116 LYS A C 1
ATOM 950 O O . LYS A 1 116 ? -26.317 9.511 16.380 1.00 97.25 116 LYS A O 1
ATOM 955 N N . VAL A 1 117 ? -24.469 8.272 15.990 1.00 96.81 117 VAL A N 1
ATOM 956 C CA . VAL A 1 117 ? -25.151 7.052 15.536 1.00 96.81 117 VAL A CA 1
ATOM 957 C C . VAL A 1 117 ? -25.142 5.985 16.622 1.00 96.81 117 VAL A C 1
ATOM 959 O O . VAL A 1 117 ? -26.193 5.685 17.179 1.00 96.81 117 VAL A O 1
ATOM 962 N N . SER A 1 118 ? -23.971 5.449 16.979 1.00 95.19 118 SER A N 1
ATOM 963 C CA . SER A 1 118 ? -23.915 4.294 17.884 1.00 95.19 118 SER A CA 1
ATOM 964 C C . SER A 1 118 ? -24.141 4.647 19.347 1.00 95.19 118 SER A C 1
ATOM 966 O O . SER A 1 118 ? -24.531 3.777 20.124 1.00 95.19 118 SER A O 1
ATOM 968 N N . LYS A 1 119 ? -23.875 5.902 19.740 1.00 95.00 119 LYS A N 1
ATOM 969 C CA . LYS A 1 119 ? -23.910 6.377 21.138 1.00 95.00 119 LYS A CA 1
ATOM 970 C C . LYS A 1 119 ? -23.005 5.571 22.080 1.00 95.00 119 LYS A C 1
ATOM 972 O O . LYS A 1 119 ? -23.123 5.675 23.297 1.00 95.00 119 LYS A O 1
ATOM 977 N N . ARG A 1 120 ? -22.081 4.790 21.516 1.00 95.12 120 ARG A N 1
ATOM 978 C CA . ARG A 1 120 ? -21.027 4.059 22.225 1.00 95.12 120 ARG A CA 1
ATOM 979 C C . ARG A 1 120 ? -19.732 4.857 22.157 1.00 95.12 120 ARG A C 1
ATOM 981 O O . ARG A 1 120 ? -19.610 5.787 21.357 1.00 95.12 120 ARG A O 1
ATOM 988 N N . SER A 1 121 ? -18.761 4.514 22.998 1.00 95.75 121 SER A N 1
ATOM 989 C CA . SER A 1 121 ? -17.489 5.235 23.036 1.00 95.75 121 SER A CA 1
ATOM 990 C C . SER A 1 121 ? -16.741 5.150 21.695 1.00 95.75 121 SER A C 1
ATOM 992 O O . SER A 1 121 ? -16.940 4.232 20.897 1.00 95.75 121 SER A O 1
ATOM 994 N N . PHE A 1 122 ? -15.851 6.109 21.438 1.00 97.19 122 PHE A N 1
ATOM 995 C CA . PHE A 1 122 ? -14.981 6.060 20.260 1.00 97.19 122 PHE A CA 1
ATOM 996 C C . PHE A 1 122 ? -14.099 4.802 20.267 1.00 97.19 122 PHE A C 1
ATOM 998 O O . PHE A 1 122 ? -13.965 4.136 19.242 1.00 97.19 122 PHE A O 1
ATOM 1005 N N . PHE A 1 123 ? -13.571 4.441 21.441 1.00 97.00 123 PHE A N 1
ATOM 1006 C CA . PHE A 1 123 ? -12.764 3.237 21.620 1.00 97.00 123 PHE A CA 1
ATOM 1007 C C . PHE A 1 123 ? -13.536 1.957 21.285 1.00 97.00 123 PHE A C 1
ATOM 1009 O O . PHE A 1 123 ? -12.973 1.054 20.674 1.00 97.00 123 PHE A O 1
ATOM 1016 N N . TRP A 1 124 ? -14.841 1.907 21.578 1.00 97.25 124 TRP A N 1
ATOM 1017 C CA . TRP A 1 124 ? -15.688 0.793 21.161 1.00 97.25 124 TRP A CA 1
ATOM 1018 C C . TRP A 1 124 ? -15.667 0.608 19.637 1.00 97.25 124 TRP A C 1
ATOM 1020 O O . TRP A 1 124 ? -15.424 -0.497 19.155 1.00 97.25 124 TRP A O 1
ATOM 1030 N N . ILE A 1 125 ? -15.884 1.662 18.845 1.00 98.00 125 ILE A N 1
ATOM 1031 C CA . ILE A 1 125 ? -15.950 1.476 17.390 1.00 98.00 125 ILE A CA 1
ATOM 1032 C C . ILE A 1 125 ? -14.569 1.229 16.768 1.00 98.00 125 ILE A C 1
ATOM 1034 O O . ILE A 1 125 ? -14.434 0.339 15.927 1.00 98.00 125 ILE A O 1
ATOM 1038 N N . ILE A 1 126 ? -13.535 1.959 17.193 1.00 98.19 126 ILE A N 1
ATOM 1039 C CA . ILE A 1 126 ? -12.199 1.826 16.596 1.00 98.19 126 ILE A CA 1
ATOM 1040 C C . ILE A 1 126 ? -11.576 0.452 16.867 1.00 98.19 126 ILE A C 1
ATOM 1042 O O . ILE A 1 126 ? -10.997 -0.117 15.947 1.00 98.19 126 ILE A O 1
ATOM 1046 N N . ASP A 1 127 ? -11.795 -0.139 18.048 1.00 98.19 127 ASP A N 1
ATOM 1047 C CA . ASP A 1 127 ? -11.362 -1.507 18.375 1.00 98.19 127 ASP A CA 1
ATOM 1048 C C . ASP A 1 127 ? -11.899 -2.563 17.398 1.00 98.19 127 ASP A C 1
ATOM 1050 O O . ASP A 1 127 ? -11.264 -3.591 17.174 1.00 98.19 127 ASP A O 1
ATOM 1054 N N . ARG A 1 128 ? -13.080 -2.326 16.819 1.00 97.94 128 ARG A N 1
ATOM 1055 C CA . ARG A 1 128 ? -13.732 -3.251 15.879 1.00 97.94 128 ARG A CA 1
ATOM 1056 C C . ARG A 1 128 ? -13.275 -2.983 14.455 1.00 97.94 128 ARG A C 1
ATOM 1058 O O . ARG A 1 128 ? -12.946 -3.911 13.721 1.00 97.94 128 ARG A O 1
ATOM 1065 N N . VAL A 1 129 ? -13.188 -1.706 14.088 1.00 98.19 129 VAL A N 1
ATOM 1066 C CA . VAL A 1 129 ? -12.755 -1.285 12.753 1.00 98.19 129 VAL A CA 1
ATOM 1067 C C . VAL A 1 129 ? -11.309 -1.703 12.482 1.00 98.19 129 VAL A C 1
ATOM 1069 O O . VAL A 1 129 ? -11.029 -2.188 11.387 1.00 98.19 129 VAL A O 1
ATOM 1072 N N . VAL A 1 130 ? -10.403 -1.622 13.464 1.00 98.50 130 VAL A N 1
ATOM 1073 C CA . VAL A 1 130 ? -8.984 -1.976 13.258 1.00 98.50 130 VAL A CA 1
ATOM 1074 C C . VAL A 1 130 ? -8.760 -3.433 12.846 1.00 98.50 130 VAL A C 1
ATOM 1076 O O . VAL A 1 130 ? -7.807 -3.718 12.125 1.00 98.50 130 VAL A O 1
ATOM 1079 N N . ILE A 1 131 ? -9.670 -4.344 13.217 1.00 98.62 131 ILE A N 1
ATOM 1080 C CA . ILE A 1 131 ? -9.653 -5.742 12.761 1.00 98.62 131 ILE A CA 1
ATOM 1081 C C . ILE A 1 131 ? -9.775 -5.774 11.233 1.00 98.62 131 ILE A C 1
ATOM 1083 O O . ILE A 1 131 ? -8.974 -6.402 10.545 1.00 98.62 131 ILE A O 1
ATOM 1087 N N . THR A 1 132 ? -10.750 -5.044 10.686 1.00 98.06 132 THR A N 1
ATOM 1088 C CA . THR A 1 132 ? -10.952 -4.954 9.233 1.00 98.06 132 THR A CA 1
ATOM 1089 C C . THR A 1 132 ? -9.874 -4.141 8.528 1.00 98.06 132 THR A C 1
ATOM 1091 O O . THR A 1 132 ? -9.516 -4.472 7.403 1.00 98.06 132 THR A O 1
ATOM 1094 N N . VAL A 1 133 ? -9.306 -3.127 9.190 1.00 97.88 133 VAL A N 1
ATOM 1095 C CA . VAL A 1 133 ? -8.200 -2.326 8.640 1.00 97.88 133 VAL A CA 1
ATOM 1096 C C . VAL A 1 133 ? -6.944 -3.175 8.466 1.00 97.88 133 VAL A C 1
ATOM 1098 O O . VAL A 1 133 ? -6.287 -3.049 7.439 1.00 97.88 133 VAL A O 1
ATOM 1101 N N . ALA A 1 134 ? -6.628 -4.074 9.404 1.00 98.25 134 ALA A N 1
ATOM 1102 C CA . ALA A 1 134 ? -5.502 -5.000 9.251 1.00 98.25 134 ALA A CA 1
ATOM 1103 C C . ALA A 1 134 ? -5.675 -5.910 8.020 1.00 98.25 134 ALA A C 1
ATOM 1105 O O . ALA A 1 134 ? -4.753 -6.054 7.217 1.00 98.25 134 ALA A O 1
ATOM 1106 N N . LEU A 1 135 ? -6.881 -6.452 7.812 1.00 98.44 135 LEU A N 1
ATOM 1107 C CA . LEU A 1 135 ? -7.188 -7.246 6.620 1.00 98.44 135 LEU A CA 1
ATOM 1108 C C . LEU A 1 135 ? -7.110 -6.405 5.335 1.00 98.44 135 LEU A C 1
ATOM 1110 O O . LEU A 1 135 ? -6.501 -6.828 4.356 1.00 98.44 135 LEU A O 1
ATOM 1114 N N . GLY A 1 136 ? -7.681 -5.198 5.347 1.00 97.44 136 GLY A N 1
ATOM 1115 C CA . GLY A 1 136 ? -7.592 -4.255 4.232 1.00 97.44 136 GLY A CA 1
ATOM 1116 C C . GLY A 1 136 ? -6.144 -3.902 3.888 1.00 97.44 136 GLY A C 1
ATOM 1117 O O . GLY A 1 136 ? -5.780 -3.894 2.717 1.00 97.44 136 GLY A O 1
ATOM 1118 N N . GLY A 1 137 ? -5.292 -3.708 4.899 1.00 96.44 137 GLY A N 1
ATOM 1119 C CA . GLY A 1 137 ? -3.854 -3.509 4.733 1.00 96.44 137 GLY A CA 1
ATOM 1120 C C . GLY A 1 137 ? -3.195 -4.654 3.965 1.00 96.44 137 GLY A C 1
ATOM 1121 O O . GLY A 1 137 ? -2.410 -4.397 3.055 1.00 96.44 137 GLY A O 1
ATOM 1122 N N . SER A 1 138 ? -3.554 -5.906 4.265 1.00 98.00 138 SER A N 1
ATOM 1123 C CA . SER A 1 138 ? -3.057 -7.075 3.527 1.00 98.00 138 SER A CA 1
ATOM 1124 C C . SER A 1 138 ? -3.410 -7.007 2.037 1.00 98.00 138 SER A C 1
ATOM 1126 O O . SER A 1 138 ? -2.529 -7.117 1.184 1.00 98.00 138 SER A O 1
ATOM 1128 N N . PHE A 1 139 ? -4.675 -6.726 1.708 1.00 98.12 139 PHE A N 1
ATOM 1129 C CA . PHE A 1 139 ? -5.107 -6.600 0.313 1.00 98.12 139 PHE A CA 1
ATOM 1130 C C . PHE A 1 139 ? -4.488 -5.405 -0.406 1.00 98.12 139 PHE A C 1
ATOM 1132 O O . PHE A 1 139 ? -4.162 -5.521 -1.584 1.00 98.12 139 PHE A O 1
ATOM 1139 N N . ILE A 1 140 ? -4.264 -4.288 0.289 1.00 95.88 140 ILE A N 1
ATOM 1140 C CA . ILE A 1 140 ? -3.556 -3.133 -0.273 1.00 95.88 140 ILE A CA 1
ATOM 1141 C C . ILE A 1 140 ? -2.133 -3.528 -0.675 1.00 95.88 140 ILE A C 1
ATOM 1143 O O . ILE A 1 140 ? -1.717 -3.218 -1.787 1.00 95.88 140 ILE A O 1
ATOM 1147 N N . ARG A 1 141 ? -1.400 -4.250 0.185 1.00 96.00 141 ARG A N 1
ATOM 1148 C CA . ARG A 1 141 ? -0.044 -4.726 -0.135 1.00 96.00 141 ARG A CA 1
ATOM 1149 C C . ARG A 1 141 ? -0.042 -5.707 -1.308 1.00 96.00 141 ARG A C 1
ATOM 1151 O O . ARG A 1 141 ? 0.802 -5.592 -2.188 1.00 96.00 141 ARG A O 1
ATOM 1158 N N . LEU A 1 142 ? -1.017 -6.614 -1.382 1.00 97.44 142 LEU A N 1
ATOM 1159 C CA . LEU A 1 142 ? -1.192 -7.462 -2.567 1.00 97.44 142 LEU A CA 1
ATOM 1160 C C . LEU A 1 142 ? -1.498 -6.628 -3.819 1.00 97.44 142 LEU A C 1
ATOM 1162 O O . LEU A 1 142 ? -0.956 -6.909 -4.880 1.00 97.44 142 LEU A O 1
ATOM 1166 N N . GLY A 1 143 ? -2.295 -5.566 -3.703 1.00 96.06 143 GLY A N 1
ATOM 1167 C CA . GLY A 1 143 ? -2.522 -4.617 -4.791 1.00 96.06 143 GLY A CA 1
ATOM 1168 C C . GLY A 1 143 ? -1.223 -3.961 -5.252 1.00 96.06 143 GLY A C 1
ATOM 1169 O O . GLY A 1 143 ? -0.958 -3.920 -6.452 1.00 96.06 143 GLY A O 1
ATOM 1170 N N . ASN A 1 144 ? -0.390 -3.505 -4.310 1.00 94.31 144 ASN A N 1
ATOM 1171 C CA . ASN A 1 144 ? 0.917 -2.917 -4.608 1.00 94.31 144 ASN A CA 1
ATOM 1172 C C . ASN A 1 144 ? 1.827 -3.910 -5.361 1.00 94.31 144 ASN A C 1
ATOM 1174 O O . ASN A 1 144 ? 2.509 -3.532 -6.311 1.00 94.31 144 ASN A O 1
ATOM 1178 N N . LEU A 1 145 ? 1.785 -5.198 -5.000 1.00 95.75 145 LEU A N 1
ATOM 1179 C CA . LEU A 1 145 ? 2.493 -6.244 -5.739 1.00 95.75 145 LEU A CA 1
ATOM 1180 C C . LEU A 1 145 ? 2.019 -6.315 -7.201 1.00 95.75 145 LEU A C 1
ATOM 1182 O O . LEU A 1 145 ? 2.844 -6.287 -8.110 1.00 95.75 145 LEU A O 1
ATOM 1186 N N . MET A 1 146 ? 0.705 -6.348 -7.446 1.00 96.00 146 MET A N 1
ATOM 1187 C CA . MET A 1 146 ? 0.150 -6.397 -8.811 1.00 96.00 146 MET A CA 1
ATOM 1188 C C . MET A 1 146 ? 0.494 -5.144 -9.630 1.00 96.00 146 MET A C 1
ATOM 1190 O O . MET A 1 146 ? 0.666 -5.230 -10.841 1.00 96.00 146 MET A O 1
ATOM 1194 N N . ASN A 1 147 ? 0.648 -3.992 -8.975 1.00 93.00 147 ASN A N 1
ATOM 1195 C CA . ASN A 1 147 ? 1.083 -2.750 -9.614 1.00 93.00 147 ASN A CA 1
ATOM 1196 C C . ASN A 1 147 ? 2.597 -2.676 -9.874 1.00 93.00 147 ASN A C 1
ATOM 1198 O O . ASN A 1 147 ? 3.023 -1.809 -10.638 1.00 93.00 147 ASN A O 1
ATOM 1202 N N . SER A 1 148 ? 3.397 -3.582 -9.301 1.00 93.69 148 SER A N 1
ATOM 1203 C CA . SER A 1 148 ? 4.865 -3.505 -9.283 1.00 93.69 148 SER A CA 1
ATOM 1204 C C . SER A 1 148 ? 5.399 -2.247 -8.585 1.00 93.69 148 SER A C 1
ATOM 1206 O O . SER A 1 148 ? 6.341 -1.623 -9.064 1.00 93.69 148 SER A O 1
ATOM 1208 N N . GLU A 1 149 ? 4.802 -1.873 -7.452 1.00 88.50 149 GLU A N 1
ATOM 1209 C CA . GLU A 1 149 ? 5.178 -0.685 -6.670 1.00 88.50 149 GLU A CA 1
ATOM 1210 C C . GLU A 1 149 ? 5.530 -1.045 -5.218 1.00 88.50 149 GLU A C 1
ATOM 1212 O O . GLU A 1 149 ? 5.055 -2.053 -4.687 1.00 88.50 149 GLU A O 1
ATOM 1217 N N . ILE A 1 150 ? 6.331 -0.204 -4.553 1.00 85.38 150 ILE A N 1
ATOM 1218 C CA . ILE A 1 150 ? 6.737 -0.370 -3.140 1.00 85.38 150 ILE A CA 1
ATOM 1219 C C . ILE A 1 150 ? 7.453 -1.717 -2.897 1.00 85.38 150 ILE A C 1
ATOM 1221 O O . ILE A 1 150 ? 7.206 -2.425 -1.915 1.00 85.38 150 ILE A O 1
ATOM 1225 N N . TYR A 1 151 ? 8.318 -2.111 -3.828 1.00 88.69 151 TYR A N 1
ATOM 1226 C CA . TYR A 1 151 ? 9.187 -3.275 -3.665 1.00 88.69 151 TYR A CA 1
ATOM 1227 C C . TYR A 1 151 ? 10.360 -2.962 -2.727 1.00 88.69 151 TYR A C 1
ATOM 1229 O O . TYR A 1 151 ? 10.646 -1.809 -2.410 1.00 88.69 151 TYR A O 1
ATOM 1237 N N . GLY A 1 152 ? 11.031 -4.008 -2.253 1.00 86.88 152 GLY A N 1
ATOM 1238 C CA . GLY A 1 152 ? 12.119 -3.892 -1.296 1.00 86.88 152 GLY A CA 1
ATOM 1239 C C . GLY A 1 152 ? 13.465 -3.582 -1.944 1.00 86.88 152 GLY A C 1
ATOM 1240 O O . GLY A 1 152 ? 13.595 -3.335 -3.146 1.00 86.88 152 GLY A O 1
ATOM 1241 N N . SER A 1 153 ? 14.498 -3.644 -1.113 1.00 86.25 153 SER A N 1
ATOM 1242 C CA . SER A 1 153 ? 15.876 -3.385 -1.517 1.00 86.25 153 SER A CA 1
ATOM 1243 C C . SER A 1 153 ? 16.425 -4.467 -2.458 1.00 86.25 153 SER A C 1
ATOM 1245 O O . SER A 1 153 ? 15.899 -5.592 -2.480 1.00 86.25 153 SER A O 1
ATOM 1247 N N . PRO A 1 154 ? 17.486 -4.152 -3.225 1.00 90.69 154 PRO A N 1
ATOM 1248 C CA . PRO A 1 154 ? 18.192 -5.132 -4.044 1.00 90.69 154 PRO A CA 1
ATOM 1249 C C . PRO A 1 154 ? 18.658 -6.348 -3.233 1.00 90.69 154 PRO A C 1
ATOM 1251 O O . PRO A 1 154 ? 19.052 -6.220 -2.073 1.00 90.69 154 PRO A O 1
ATOM 1254 N N . SER A 1 155 ? 18.601 -7.544 -3.822 1.00 89.44 155 SER A N 1
ATOM 1255 C CA . SER A 1 155 ? 18.926 -8.790 -3.125 1.00 89.44 155 SER A CA 1
ATOM 1256 C C . SER A 1 155 ? 19.434 -9.888 -4.055 1.00 89.44 155 SER A C 1
ATOM 1258 O O . SER A 1 155 ? 18.958 -10.048 -5.173 1.00 89.44 155 SER A O 1
ATOM 1260 N N . ASN A 1 156 ? 20.348 -10.708 -3.533 1.00 90.31 156 ASN A N 1
ATOM 1261 C CA . ASN A 1 156 ? 20.833 -11.937 -4.168 1.00 90.31 156 ASN A CA 1
ATOM 1262 C C . ASN A 1 156 ? 20.034 -13.188 -3.756 1.00 90.31 156 ASN A C 1
ATOM 1264 O O . ASN A 1 156 ? 20.490 -14.303 -4.000 1.00 90.31 156 ASN A O 1
ATOM 1268 N N . SER A 1 157 ? 18.884 -13.032 -3.090 1.00 88.00 157 SER A N 1
ATOM 1269 C CA . SER A 1 157 ? 18.036 -14.168 -2.712 1.00 88.00 157 SER A CA 1
ATOM 1270 C C . SER A 1 157 ? 17.458 -14.867 -3.943 1.00 88.00 157 SER A C 1
ATOM 1272 O O . SER A 1 157 ? 17.001 -14.209 -4.877 1.00 88.00 157 SER A O 1
ATOM 1274 N N . GLU A 1 158 ? 17.364 -16.197 -3.900 1.00 86.44 158 GLU A N 1
ATOM 1275 C CA . GLU A 1 158 ? 16.701 -16.978 -4.955 1.00 86.44 158 GLU A CA 1
ATOM 1276 C C . GLU A 1 158 ? 15.185 -16.712 -5.039 1.00 86.44 158 GLU A C 1
ATOM 1278 O O . GLU A 1 158 ? 14.529 -16.991 -6.042 1.00 86.44 158 GLU A O 1
ATOM 1283 N N . SER A 1 159 ? 14.613 -16.136 -3.978 1.00 88.62 159 SER A N 1
ATOM 1284 C CA . SER A 1 159 ? 13.214 -15.710 -3.916 1.00 88.62 159 SER A CA 1
ATOM 1285 C C . SER A 1 159 ? 13.002 -14.250 -4.337 1.00 88.62 159 SER A C 1
ATOM 1287 O O . SER A 1 159 ? 11.917 -13.710 -4.114 1.00 88.62 159 SER A O 1
ATOM 1289 N N . ALA A 1 160 ? 14.032 -13.572 -4.854 1.00 92.69 160 ALA A N 1
ATOM 1290 C CA . ALA A 1 160 ? 13.936 -12.181 -5.285 1.00 92.69 160 ALA A CA 1
ATOM 1291 C C . ALA A 1 160 ? 13.134 -12.044 -6.587 1.00 92.69 160 ALA A C 1
ATOM 1293 O O . ALA A 1 160 ? 13.082 -12.952 -7.424 1.00 92.69 160 ALA A O 1
ATOM 1294 N N . PHE A 1 161 ? 12.494 -10.887 -6.741 1.00 95.06 161 PHE A N 1
ATOM 1295 C CA . PHE A 1 161 ? 11.641 -10.556 -7.875 1.00 95.06 161 PHE A CA 1
ATOM 1296 C C . PHE A 1 161 ? 12.346 -9.547 -8.778 1.00 95.06 161 PHE A C 1
ATOM 1298 O O . PHE A 1 161 ? 13.046 -8.657 -8.300 1.00 95.06 161 PHE A O 1
ATOM 1305 N N . VAL A 1 162 ? 12.133 -9.663 -10.084 1.00 95.69 162 VAL A N 1
ATOM 1306 C CA . VAL A 1 162 ? 12.497 -8.643 -11.072 1.00 95.69 162 VAL A CA 1
ATOM 1307 C C . VAL A 1 162 ? 11.212 -8.027 -11.605 1.00 95.69 162 VAL A C 1
ATOM 1309 O O . VAL A 1 162 ? 10.428 -8.718 -12.254 1.00 95.69 162 VAL A O 1
ATOM 1312 N N . TYR A 1 163 ? 11.007 -6.737 -11.345 1.00 95.44 163 TYR A N 1
ATOM 1313 C CA . TYR A 1 163 ? 9.819 -5.997 -11.767 1.00 95.44 163 TYR A CA 1
ATOM 1314 C C . TYR A 1 163 ? 10.059 -5.343 -13.127 1.00 95.44 163 TYR A C 1
ATOM 1316 O O . TYR A 1 163 ? 10.797 -4.366 -13.233 1.00 95.44 163 TYR A O 1
ATOM 1324 N N . VAL A 1 164 ? 9.436 -5.873 -14.180 1.00 95.56 164 VAL A N 1
ATOM 1325 C CA . VAL A 1 164 ? 9.634 -5.359 -15.550 1.00 95.56 164 VAL A CA 1
ATOM 1326 C C . VAL A 1 164 ? 8.577 -4.332 -15.962 1.00 95.56 164 VAL A C 1
ATOM 1328 O O . VAL A 1 164 ? 8.841 -3.497 -16.823 1.00 95.56 164 VAL A O 1
ATOM 1331 N N . SER A 1 165 ? 7.402 -4.337 -15.321 1.00 94.06 165 SER A N 1
ATOM 1332 C CA . SER A 1 165 ? 6.303 -3.413 -15.638 1.00 94.06 165 SER A CA 1
ATOM 1333 C C . SER A 1 165 ? 6.675 -1.927 -15.488 1.00 94.06 165 SER A C 1
ATOM 1335 O O . SER A 1 165 ? 6.359 -1.178 -16.408 1.00 94.06 165 SER A O 1
ATOM 1337 N N . PRO A 1 166 ? 7.392 -1.471 -14.438 1.00 92.56 166 PRO A N 1
ATOM 1338 C CA . PRO A 1 166 ? 7.805 -0.066 -14.349 1.00 92.56 166 PRO A CA 1
ATOM 1339 C C . PRO A 1 166 ? 8.697 0.372 -15.519 1.00 92.56 166 PRO A C 1
ATOM 1341 O O . PRO A 1 166 ? 8.590 1.491 -16.009 1.00 92.56 166 PRO A O 1
ATOM 1344 N N . VAL A 1 167 ? 9.552 -0.530 -16.013 1.00 93.62 167 VAL A N 1
ATOM 1345 C CA . VAL A 1 167 ? 10.428 -0.259 -17.164 1.00 93.62 167 VAL A CA 1
ATOM 1346 C C . VAL A 1 167 ? 9.646 -0.277 -18.473 1.00 93.62 167 VAL A C 1
ATOM 1348 O O . VAL A 1 167 ? 9.893 0.552 -19.345 1.00 93.62 167 VAL A O 1
ATOM 1351 N N . ARG A 1 168 ? 8.652 -1.164 -18.591 1.00 94.31 168 ARG A N 1
ATOM 1352 C CA . ARG A 1 168 ? 7.708 -1.162 -19.711 1.00 94.31 168 ARG A CA 1
ATOM 1353 C C . ARG A 1 168 ? 6.978 0.175 -19.827 1.00 94.31 168 ARG A C 1
ATOM 1355 O O . ARG A 1 168 ? 6.986 0.750 -20.908 1.00 94.31 168 ARG A O 1
ATOM 1362 N N . ASP A 1 169 ? 6.447 0.704 -18.725 1.00 91.88 169 ASP A N 1
ATOM 1363 C CA . ASP A 1 169 ? 5.749 1.996 -18.722 1.00 91.88 169 ASP A CA 1
ATOM 1364 C C . ASP A 1 169 ? 6.643 3.136 -19.226 1.00 91.88 169 ASP A C 1
ATOM 1366 O O . ASP A 1 169 ? 6.184 4.032 -19.933 1.00 91.88 169 ASP A O 1
ATOM 1370 N N . ILE A 1 170 ? 7.929 3.120 -18.857 1.00 93.06 170 ILE A N 1
ATOM 1371 C CA . ILE A 1 170 ? 8.899 4.107 -19.343 1.00 93.06 170 ILE A CA 1
ATOM 1372 C C . ILE A 1 170 ? 9.015 4.006 -20.861 1.00 93.06 170 ILE A C 1
ATOM 1374 O O . ILE A 1 170 ? 8.993 5.026 -21.541 1.00 93.06 170 ILE A O 1
ATOM 1378 N N . PHE A 1 171 ? 9.122 2.793 -21.399 1.00 94.25 171 PHE A N 1
ATOM 1379 C CA . PHE A 1 171 ? 9.308 2.576 -22.832 1.00 94.25 171 PHE A CA 1
ATOM 1380 C C . PHE A 1 171 ? 8.048 2.959 -23.611 1.00 94.25 171 PHE A C 1
ATOM 1382 O O . PHE A 1 171 ? 8.149 3.659 -24.615 1.00 94.25 171 PHE A O 1
ATOM 1389 N N . GLU A 1 172 ? 6.869 2.587 -23.114 1.00 93.00 172 GLU A N 1
ATOM 1390 C CA . GLU A 1 172 ? 5.579 2.971 -23.697 1.00 93.00 172 GLU A CA 1
ATOM 1391 C C . GLU A 1 172 ? 5.400 4.493 -23.711 1.00 93.00 172 GLU A C 1
ATOM 1393 O O . GLU A 1 172 ? 5.002 5.059 -24.726 1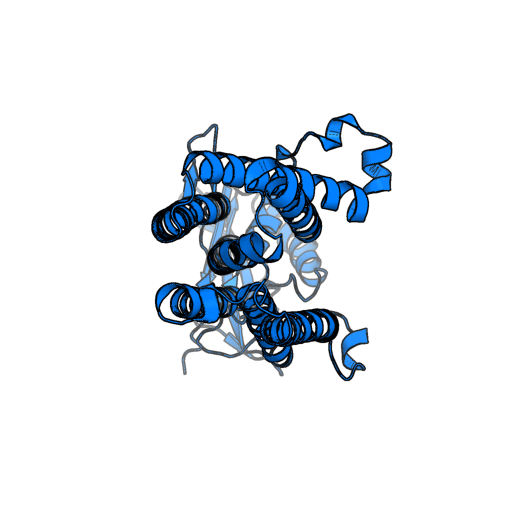.00 93.00 172 GLU A O 1
ATOM 1398 N N . ARG A 1 173 ? 5.771 5.195 -22.631 1.00 92.38 173 ARG A N 1
ATOM 1399 C CA . ARG A 1 173 ? 5.754 6.669 -22.603 1.00 92.38 173 ARG A CA 1
ATOM 1400 C C . ARG A 1 173 ? 6.791 7.286 -23.535 1.00 92.38 173 ARG A C 1
ATOM 1402 O O . ARG A 1 173 ? 6.541 8.343 -24.104 1.00 92.38 173 ARG A O 1
ATOM 1409 N N . PHE A 1 174 ? 7.957 6.657 -23.657 1.00 93.44 174 PHE A N 1
ATOM 1410 C CA . PHE A 1 174 ? 9.072 7.175 -24.441 1.00 93.44 174 PHE A CA 1
ATOM 1411 C C . PHE A 1 174 ? 8.823 7.062 -25.950 1.00 93.44 174 PHE A C 1
ATOM 1413 O O . PHE A 1 174 ? 9.120 8.000 -26.684 1.00 93.44 174 PHE A O 1
ATOM 1420 N N . PHE A 1 175 ? 8.282 5.931 -26.409 1.00 93.69 175 PHE A N 1
ATOM 1421 C CA . PHE A 1 175 ? 8.064 5.651 -27.833 1.00 93.69 175 PHE A CA 1
ATOM 1422 C C . PHE A 1 175 ? 6.617 5.863 -28.291 1.00 93.69 175 PHE A C 1
ATOM 1424 O O . PHE A 1 175 ? 6.366 5.988 -29.489 1.00 93.69 175 PHE A O 1
ATOM 1431 N N . GLY A 1 176 ? 5.651 5.907 -27.370 1.00 91.25 176 GLY A N 1
ATOM 1432 C CA . GLY A 1 176 ? 4.236 6.041 -27.701 1.00 91.25 176 GLY A CA 1
ATOM 1433 C C . GLY A 1 176 ? 3.799 4.992 -28.724 1.00 91.25 176 GLY A C 1
ATOM 1434 O O . GLY A 1 176 ? 3.983 3.796 -28.528 1.00 91.25 176 GLY A O 1
ATOM 1435 N N . ASN A 1 177 ? 3.266 5.456 -29.855 1.00 91.38 177 ASN A N 1
ATOM 1436 C CA . ASN A 1 177 ? 2.745 4.591 -30.917 1.00 91.38 177 ASN A CA 1
ATOM 1437 C C . ASN A 1 177 ? 3.824 4.025 -31.862 1.00 91.38 177 ASN A C 1
ATOM 1439 O O . ASN A 1 177 ? 3.481 3.295 -32.789 1.00 91.38 177 ASN A O 1
ATOM 1443 N N . GLU A 1 178 ? 5.105 4.373 -31.686 1.00 92.56 178 GLU A N 1
ATOM 1444 C CA . GLU A 1 178 ? 6.195 3.837 -32.519 1.00 92.56 178 GLU A CA 1
ATOM 1445 C C . GLU A 1 178 ? 6.500 2.364 -32.203 1.00 92.56 178 GLU A C 1
ATOM 1447 O O . GLU A 1 178 ? 7.019 1.633 -33.051 1.00 92.56 178 GLU A O 1
ATOM 1452 N N . VAL A 1 179 ? 6.148 1.913 -30.995 1.00 92.69 179 VAL A N 1
ATOM 1453 C CA . VAL A 1 179 ? 6.336 0.541 -30.517 1.00 92.69 179 VAL A CA 1
ATOM 1454 C C . VAL A 1 179 ? 4.972 -0.070 -30.204 1.00 92.69 179 VAL A C 1
ATOM 1456 O O . VAL A 1 179 ? 4.191 0.483 -29.441 1.00 92.69 179 VAL A O 1
ATOM 1459 N N . GLN A 1 180 ? 4.685 -1.227 -30.798 1.00 92.44 180 GLN A N 1
ATOM 1460 C CA . GLN A 1 180 ? 3.408 -1.934 -30.655 1.00 92.44 180 GLN A CA 1
ATOM 1461 C C . GLN A 1 180 ? 3.395 -2.920 -29.484 1.00 92.44 180 GLN A C 1
ATOM 1463 O O . GLN A 1 180 ? 2.344 -3.184 -28.910 1.00 92.44 180 GLN A O 1
ATOM 1468 N N . GLU A 1 181 ? 4.544 -3.516 -29.169 1.00 93.38 181 GLU A N 1
ATOM 1469 C CA . GLU A 1 181 ? 4.667 -4.541 -28.133 1.00 93.38 181 GLU A CA 1
ATOM 1470 C C . GLU A 1 181 ? 6.083 -4.534 -27.556 1.00 93.38 181 GLU A C 1
ATOM 1472 O O . GLU A 1 181 ? 7.055 -4.352 -28.292 1.00 93.38 181 GLU A O 1
ATOM 1477 N N . ILE A 1 182 ? 6.202 -4.762 -26.248 1.00 95.19 182 ILE A N 1
ATOM 1478 C CA . ILE A 1 182 ? 7.479 -4.861 -25.542 1.00 95.19 182 ILE A CA 1
ATOM 1479 C C . ILE A 1 182 ? 7.486 -6.159 -24.741 1.00 95.19 182 ILE A C 1
ATOM 1481 O O . ILE A 1 182 ? 6.640 -6.371 -23.872 1.00 95.19 182 ILE A O 1
ATOM 1485 N N . THR A 1 183 ? 8.473 -7.010 -24.998 1.00 95.25 183 THR A N 1
ATOM 1486 C CA . THR A 1 183 ? 8.649 -8.287 -24.303 1.00 95.25 183 THR A CA 1
ATOM 1487 C C . THR A 1 183 ? 9.981 -8.312 -23.567 1.00 95.25 183 THR A C 1
ATOM 1489 O O . THR A 1 183 ? 11.015 -7.934 -24.119 1.00 95.25 183 THR A O 1
ATOM 1492 N N . PHE A 1 184 ? 9.964 -8.825 -22.337 1.00 95.69 184 PHE A N 1
ATOM 1493 C CA . PHE A 1 184 ? 11.152 -9.046 -21.518 1.00 95.69 184 PHE A CA 1
ATOM 1494 C C . PHE A 1 184 ? 11.386 -10.547 -21.364 1.00 95.69 184 PHE A C 1
ATOM 1496 O O . PHE A 1 184 ? 10.554 -11.258 -20.803 1.00 95.69 184 PHE A O 1
ATOM 1503 N N . LYS A 1 185 ? 12.529 -11.044 -21.836 1.00 94.81 185 LYS A N 1
ATOM 1504 C CA . LYS A 1 185 ? 12.899 -12.456 -21.723 1.00 94.81 185 LYS A CA 1
ATOM 1505 C C . LYS A 1 185 ? 14.167 -12.605 -20.892 1.00 94.81 185 LYS A C 1
ATOM 1507 O O . LYS A 1 185 ? 15.236 -12.158 -21.299 1.00 94.81 185 LYS A O 1
ATOM 1512 N N . LYS A 1 186 ? 14.058 -13.270 -19.740 1.00 94.06 186 LYS A N 1
ATOM 1513 C CA . LYS A 1 186 ? 15.223 -13.647 -18.931 1.00 94.06 186 LYS A CA 1
ATOM 1514 C C . LYS A 1 186 ? 16.108 -14.619 -19.724 1.00 94.06 186 LYS A C 1
ATOM 1516 O O . LYS A 1 186 ? 15.600 -15.573 -20.313 1.00 94.06 186 LYS A O 1
ATOM 1521 N N . THR A 1 187 ? 17.413 -14.372 -19.729 1.00 93.06 187 THR A N 1
ATOM 1522 C CA . THR A 1 187 ? 18.426 -15.274 -20.301 1.00 93.06 187 THR A CA 1
ATOM 1523 C C . THR A 1 187 ? 19.066 -16.140 -19.207 1.00 93.06 187 THR A C 1
ATOM 1525 O O . THR A 1 187 ? 18.833 -15.922 -18.016 1.00 93.06 187 THR A O 1
ATOM 1528 N N . ASP A 1 188 ? 19.896 -17.107 -19.599 1.00 90.69 188 ASP A N 1
ATOM 1529 C CA . ASP A 1 188 ? 20.682 -17.917 -18.656 1.00 90.69 188 ASP A CA 1
ATOM 1530 C C . ASP A 1 188 ? 21.933 -17.183 -18.133 1.00 90.69 188 ASP A C 1
ATOM 1532 O O . ASP A 1 188 ? 22.630 -17.676 -17.244 1.00 90.69 188 ASP A O 1
ATOM 1536 N N . GLU A 1 189 ? 22.222 -15.993 -18.667 1.00 91.88 189 GLU A N 1
ATOM 1537 C CA . GLU A 1 189 ? 23.371 -15.187 -18.275 1.00 91.88 189 GLU A CA 1
ATOM 1538 C C . GLU A 1 189 ? 23.084 -14.339 -17.033 1.00 91.88 189 GLU A C 1
ATOM 1540 O O . GLU A 1 189 ? 21.995 -13.790 -16.831 1.00 91.88 189 GLU A O 1
ATOM 1545 N N . VAL A 1 190 ? 24.116 -14.197 -16.204 1.00 91.56 190 VAL A N 1
ATOM 1546 C CA . VAL A 1 190 ? 24.093 -13.395 -14.983 1.00 91.56 190 VAL A CA 1
ATOM 1547 C C . VAL A 1 190 ? 25.401 -12.627 -14.898 1.00 91.56 190 VAL A C 1
ATOM 1549 O O . VAL A 1 190 ? 26.474 -13.230 -14.845 1.00 91.56 190 VAL A O 1
ATOM 1552 N N . VAL A 1 191 ? 25.307 -11.303 -14.849 1.00 92.00 191 VAL A N 1
ATOM 1553 C CA . VAL A 1 191 ? 26.450 -10.425 -14.602 1.00 92.00 191 VAL A CA 1
ATOM 1554 C C . VAL A 1 191 ? 26.607 -10.269 -13.097 1.00 92.00 191 VAL A C 1
ATOM 1556 O O . VAL A 1 191 ? 25.675 -9.862 -12.408 1.00 92.00 191 VAL A O 1
ATOM 1559 N N . LYS A 1 192 ? 27.778 -10.619 -12.568 1.00 90.44 192 LYS A N 1
ATOM 1560 C CA . LYS A 1 192 ? 28.088 -10.452 -11.145 1.00 90.44 192 LYS A CA 1
ATOM 1561 C C . LYS A 1 192 ? 28.816 -9.133 -10.938 1.00 90.44 192 LYS A C 1
ATOM 1563 O O . LYS A 1 192 ? 29.855 -8.915 -11.556 1.00 90.44 192 LYS A O 1
ATOM 1568 N N . THR A 1 193 ? 28.278 -8.284 -10.077 1.00 86.50 193 THR A N 1
ATOM 1569 C CA . THR A 1 193 ? 28.956 -7.091 -9.562 1.00 86.50 193 THR A CA 1
ATOM 1570 C C . THR A 1 193 ? 29.521 -7.379 -8.170 1.00 86.50 193 THR A C 1
ATOM 1572 O O . THR A 1 193 ? 29.345 -8.477 -7.636 1.00 86.50 193 THR A O 1
ATOM 1575 N N . ASP A 1 194 ? 30.174 -6.390 -7.559 1.00 81.12 194 ASP A N 1
ATOM 1576 C CA . ASP A 1 194 ? 30.715 -6.513 -6.199 1.00 81.12 194 ASP A CA 1
ATOM 1577 C C . ASP A 1 194 ? 29.628 -6.783 -5.141 1.00 81.12 194 ASP A C 1
ATOM 1579 O O . ASP A 1 194 ? 29.913 -7.359 -4.092 1.00 81.12 194 ASP A O 1
ATOM 1583 N N . SER A 1 195 ? 28.375 -6.391 -5.409 1.00 84.44 195 SER A N 1
ATOM 1584 C CA . SER A 1 195 ? 27.263 -6.477 -4.453 1.00 84.44 195 SER A CA 1
ATOM 1585 C C . SER A 1 195 ? 26.055 -7.279 -4.947 1.00 84.44 195 SER A C 1
ATOM 1587 O O . SER A 1 195 ? 25.277 -7.768 -4.124 1.00 84.44 195 SER A O 1
ATOM 1589 N N . LEU A 1 196 ? 25.877 -7.457 -6.261 1.00 89.62 196 LEU A N 1
ATOM 1590 C CA . LEU A 1 196 ? 24.645 -8.000 -6.835 1.00 89.62 196 LEU A CA 1
ATOM 1591 C C . LEU A 1 196 ? 24.902 -8.952 -8.012 1.00 89.62 196 LEU A C 1
ATOM 1593 O O . LEU A 1 196 ? 25.718 -8.704 -8.894 1.00 89.62 196 LEU A O 1
ATOM 1597 N N . ASN A 1 197 ? 24.135 -10.034 -8.059 1.00 92.31 197 ASN A N 1
ATOM 1598 C CA . ASN A 1 197 ? 24.001 -10.913 -9.208 1.00 92.31 197 ASN A CA 1
ATOM 1599 C C . ASN A 1 197 ? 22.841 -10.393 -10.062 1.00 92.31 197 ASN A C 1
ATOM 1601 O O . ASN A 1 197 ? 21.681 -10.478 -9.661 1.00 92.31 197 ASN A O 1
ATOM 1605 N N . MET A 1 198 ? 23.152 -9.853 -11.235 1.00 93.12 198 MET A N 1
ATOM 1606 C CA . MET A 1 198 ? 22.194 -9.207 -12.126 1.00 93.12 198 MET A CA 1
ATOM 1607 C C . MET A 1 198 ? 21.866 -10.133 -13.303 1.00 93.12 198 MET A C 1
ATOM 1609 O O . MET A 1 198 ? 22.706 -10.319 -14.188 1.00 93.12 198 MET A O 1
ATOM 1613 N N . PRO A 1 199 ? 20.673 -10.754 -13.343 1.00 94.12 199 PRO A N 1
ATOM 1614 C CA . PRO A 1 199 ? 20.265 -11.560 -14.482 1.00 94.12 199 PRO A CA 1
ATOM 1615 C C . PRO A 1 199 ? 20.132 -10.685 -15.725 1.00 94.12 199 PRO A C 1
ATOM 1617 O O . PRO A 1 199 ? 19.584 -9.581 -15.662 1.00 94.12 199 PRO A O 1
ATOM 1620 N N . VAL A 1 200 ? 20.588 -11.199 -16.862 1.00 94.19 200 VAL A N 1
ATOM 1621 C CA . VAL A 1 200 ? 20.486 -10.484 -18.132 1.00 94.19 200 VAL A CA 1
ATOM 1622 C C . VAL A 1 200 ? 19.125 -10.758 -18.764 1.00 94.19 200 VAL A C 1
ATOM 1624 O O . VAL A 1 200 ? 18.702 -11.911 -18.894 1.00 94.19 200 VAL A O 1
ATOM 1627 N N . TYR A 1 201 ? 18.446 -9.690 -19.167 1.00 95.12 201 TYR A N 1
ATOM 1628 C CA . TYR A 1 201 ? 17.180 -9.725 -19.884 1.00 95.12 201 TYR A CA 1
ATOM 1629 C C . TYR A 1 201 ? 17.376 -9.254 -21.315 1.00 95.12 201 TYR A C 1
ATOM 1631 O O . TYR A 1 201 ? 17.974 -8.212 -21.579 1.00 95.12 201 TYR A O 1
ATOM 1639 N N . GLU A 1 202 ? 16.823 -10.023 -22.238 1.00 95.25 202 GLU A N 1
ATOM 1640 C CA . GLU A 1 202 ? 16.624 -9.622 -23.617 1.00 95.25 202 GLU A CA 1
ATOM 1641 C C . GLU A 1 202 ? 15.302 -8.866 -23.723 1.00 95.25 202 GLU A C 1
ATOM 1643 O O . GLU A 1 202 ? 14.240 -9.402 -23.396 1.00 95.25 202 GLU A O 1
ATOM 1648 N N . VAL A 1 203 ? 15.376 -7.620 -24.180 1.00 95.88 203 VAL A N 1
ATOM 1649 C CA . VAL A 1 203 ? 14.205 -6.814 -24.510 1.00 95.88 203 VAL A CA 1
ATOM 1650 C C . VAL A 1 203 ? 13.978 -6.909 -26.008 1.00 95.88 203 VAL A C 1
ATOM 1652 O O . VAL A 1 203 ? 14.898 -6.657 -26.787 1.00 95.88 203 VAL A O 1
ATOM 1655 N N . LYS A 1 204 ? 12.753 -7.245 -26.409 1.00 95.81 204 LYS A N 1
ATOM 1656 C CA . LYS A 1 204 ? 12.300 -7.153 -27.798 1.00 95.81 204 LYS A CA 1
ATOM 1657 C C . LYS A 1 204 ? 11.173 -6.136 -27.891 1.00 95.81 204 LYS A C 1
ATOM 1659 O O . LYS A 1 204 ? 10.168 -6.275 -27.201 1.00 95.81 204 LYS A O 1
ATOM 1664 N N . MET A 1 205 ? 11.340 -5.140 -28.754 1.00 96.00 205 MET A N 1
ATOM 1665 C CA . MET A 1 205 ? 10.309 -4.154 -29.069 1.00 96.00 205 MET A CA 1
ATOM 1666 C C . MET A 1 205 ? 9.826 -4.371 -30.495 1.00 96.00 205 MET A C 1
ATOM 1668 O O . MET A 1 205 ? 10.625 -4.285 -31.427 1.00 96.00 205 MET A O 1
ATOM 1672 N N . LYS A 1 206 ? 8.537 -4.656 -30.671 1.00 96.25 206 LYS A N 1
ATOM 1673 C CA . LYS A 1 206 ? 7.901 -4.744 -31.985 1.00 96.25 206 LYS A CA 1
ATOM 1674 C C . LYS A 1 206 ? 7.610 -3.338 -32.494 1.00 96.25 206 LYS A C 1
ATOM 1676 O O . LYS A 1 206 ? 6.882 -2.594 -31.843 1.00 96.25 206 LYS A O 1
ATOM 1681 N N . ILE A 1 207 ? 8.168 -2.980 -33.641 1.00 96.19 207 ILE A N 1
ATOM 1682 C CA . ILE A 1 207 ? 8.072 -1.627 -34.196 1.00 96.19 207 ILE A CA 1
ATOM 1683 C C . ILE A 1 207 ? 6.832 -1.510 -35.083 1.00 96.19 207 ILE A C 1
ATOM 1685 O O . ILE A 1 207 ? 6.489 -2.454 -35.801 1.00 96.19 207 ILE A O 1
ATOM 1689 N N . ASP A 1 208 ? 6.154 -0.360 -35.041 1.00 94.06 208 ASP A N 1
ATOM 1690 C CA . ASP A 1 208 ? 5.068 -0.071 -35.979 1.00 94.06 208 ASP A CA 1
ATOM 1691 C C . ASP A 1 208 ? 5.599 -0.139 -37.426 1.00 94.06 208 ASP A C 1
ATOM 1693 O O . ASP A 1 208 ? 6.632 0.462 -37.722 1.00 94.06 208 ASP A O 1
ATOM 1697 N N . PRO A 1 209 ? 4.914 -0.829 -38.358 1.00 92.44 209 PRO A N 1
ATOM 1698 C CA . PRO A 1 209 ? 5.384 -0.978 -39.739 1.00 92.44 209 PRO A CA 1
ATOM 1699 C C . PRO A 1 209 ? 5.636 0.338 -40.491 1.00 92.44 209 PRO A C 1
ATOM 1701 O O . PRO A 1 209 ? 6.289 0.327 -41.532 1.00 92.44 209 PRO A O 1
ATOM 1704 N N . ARG A 1 210 ? 5.094 1.463 -40.007 1.00 92.31 210 ARG A N 1
ATOM 1705 C CA . ARG A 1 210 ? 5.278 2.804 -40.584 1.00 92.31 210 ARG A CA 1
ATOM 1706 C C . ARG A 1 210 ? 6.544 3.507 -40.085 1.00 92.31 210 ARG A C 1
ATOM 1708 O O . ARG A 1 210 ? 6.845 4.592 -40.574 1.00 92.31 210 ARG A O 1
ATOM 1715 N N . VAL A 1 211 ? 7.251 2.930 -39.115 1.00 93.00 211 VAL A N 1
ATOM 1716 C CA . VAL A 1 211 ? 8.424 3.519 -38.459 1.00 93.00 211 VAL A CA 1
ATOM 1717 C C . VAL A 1 211 ? 9.686 2.745 -38.840 1.00 93.00 211 VAL A C 1
ATOM 1719 O O . VAL A 1 211 ? 9.683 1.518 -38.932 1.00 93.00 211 VAL A O 1
ATOM 1722 N N . ASP A 1 212 ? 10.787 3.465 -39.057 1.00 93.06 212 ASP A N 1
ATOM 1723 C CA . ASP A 1 212 ? 12.086 2.855 -39.332 1.00 93.06 212 ASP A CA 1
ATOM 1724 C C . ASP A 1 212 ? 12.708 2.278 -38.047 1.00 93.06 212 ASP A C 1
ATOM 1726 O O . ASP A 1 212 ? 13.029 2.998 -37.098 1.00 93.06 212 ASP A O 1
ATOM 1730 N N . GLY A 1 213 ? 12.934 0.962 -38.030 1.00 91.75 213 GLY A N 1
ATOM 1731 C CA . GLY A 1 213 ? 13.568 0.272 -36.907 1.00 91.75 213 GLY A CA 1
ATOM 1732 C C . GLY A 1 213 ? 14.986 0.769 -36.605 1.00 91.75 213 GLY A C 1
ATOM 1733 O O . GLY A 1 213 ? 15.386 0.766 -35.441 1.00 91.75 213 GLY A O 1
ATOM 1734 N N . ALA A 1 214 ? 15.737 1.247 -37.605 1.00 93.94 214 ALA A N 1
ATOM 1735 C CA . ALA A 1 214 ? 17.078 1.796 -37.387 1.00 93.94 214 ALA A CA 1
ATOM 1736 C C . ALA A 1 214 ? 17.034 3.125 -36.615 1.00 93.94 214 ALA A C 1
ATOM 1738 O O . ALA A 1 214 ? 17.870 3.372 -35.739 1.00 93.94 214 ALA A O 1
ATOM 1739 N N . GLN A 1 215 ? 16.021 3.954 -36.881 1.00 93.38 215 GLN A N 1
ATOM 1740 C CA . GLN A 1 215 ? 15.769 5.171 -36.117 1.00 93.38 215 GLN A CA 1
ATOM 1741 C C . GLN A 1 215 ? 15.439 4.840 -34.657 1.00 93.38 215 GLN A C 1
ATOM 1743 O O . GLN A 1 215 ? 16.039 5.425 -33.752 1.00 93.38 215 GLN A O 1
ATOM 1748 N N . VAL A 1 216 ? 14.557 3.865 -34.415 1.00 93.94 216 VAL A N 1
ATOM 1749 C CA . VAL A 1 216 ? 14.210 3.432 -33.051 1.00 93.94 216 VAL A CA 1
ATOM 1750 C C . VAL A 1 216 ? 15.432 2.862 -32.327 1.00 93.94 216 VAL A C 1
ATOM 1752 O O . VAL A 1 216 ? 15.698 3.246 -31.190 1.00 93.94 216 VAL A O 1
ATOM 1755 N N . ALA A 1 217 ? 16.239 2.023 -32.981 1.00 94.81 217 ALA A N 1
ATOM 1756 C CA . ALA A 1 217 ? 17.488 1.503 -32.419 1.00 94.81 217 ALA A CA 1
ATOM 1757 C C . ALA A 1 217 ? 18.461 2.630 -32.010 1.00 94.81 217 ALA A C 1
ATOM 1759 O O . ALA A 1 217 ? 19.062 2.584 -30.932 1.00 94.81 217 ALA A O 1
ATOM 1760 N N . SER A 1 218 ? 18.560 3.687 -32.823 1.00 94.50 218 SER A N 1
ATOM 1761 C CA . SER A 1 218 ? 19.352 4.880 -32.500 1.00 94.50 218 SER A CA 1
ATOM 1762 C C . SER A 1 218 ? 18.792 5.644 -31.295 1.00 94.50 218 SER A C 1
ATOM 1764 O O . SER A 1 218 ? 19.556 6.055 -30.419 1.00 94.50 218 SER A O 1
ATOM 1766 N N . LEU A 1 219 ? 17.467 5.795 -31.192 1.00 94.56 219 LEU A N 1
ATOM 1767 C CA . LEU A 1 219 ? 16.819 6.414 -30.029 1.00 94.56 219 LEU A CA 1
ATOM 1768 C C . LEU A 1 219 ? 17.038 5.603 -28.749 1.00 94.56 219 LEU A C 1
ATOM 1770 O O . LEU A 1 219 ? 17.314 6.192 -27.699 1.00 94.56 219 LEU A O 1
ATOM 1774 N N . VAL A 1 220 ? 16.984 4.270 -28.834 1.00 94.50 220 VAL A N 1
ATOM 1775 C CA . VAL A 1 220 ? 17.312 3.390 -27.707 1.00 94.50 220 VAL A CA 1
ATOM 1776 C C . VAL A 1 220 ? 18.730 3.688 -27.219 1.00 94.50 220 VAL A C 1
ATOM 1778 O O . VAL A 1 220 ? 18.924 4.010 -26.048 1.00 94.50 220 VAL A O 1
ATOM 1781 N N . SER A 1 221 ? 19.711 3.654 -28.124 1.00 93.75 221 SER A N 1
ATOM 1782 C CA . SER A 1 221 ? 21.121 3.853 -27.776 1.00 93.75 221 SER A CA 1
ATOM 1783 C C . SER A 1 221 ? 21.409 5.251 -27.223 1.00 93.75 221 SER A C 1
ATOM 1785 O O . SER A 1 221 ? 22.100 5.396 -26.217 1.00 93.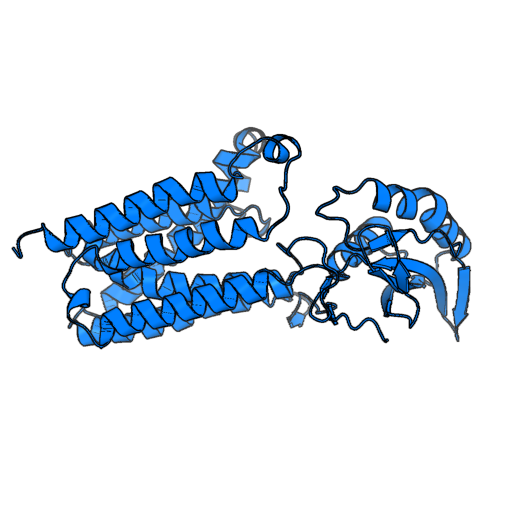75 221 SER A O 1
ATOM 1787 N N . ASN A 1 222 ? 20.887 6.289 -27.878 1.00 93.31 222 ASN A N 1
ATOM 1788 C CA . ASN A 1 222 ? 21.304 7.671 -27.634 1.00 93.31 222 ASN A CA 1
ATOM 1789 C C . ASN A 1 222 ? 20.464 8.398 -26.583 1.00 93.31 222 ASN A C 1
ATOM 1791 O O . ASN A 1 222 ? 20.890 9.437 -26.084 1.00 93.31 222 ASN A O 1
ATOM 1795 N N . ARG A 1 223 ? 19.262 7.900 -26.268 1.00 93.69 223 ARG A N 1
ATOM 1796 C CA . ARG A 1 223 ? 18.344 8.572 -25.341 1.00 93.69 223 ARG A CA 1
ATOM 1797 C C . ARG A 1 223 ? 17.803 7.646 -24.264 1.00 93.69 223 ARG A C 1
ATOM 1799 O O . ARG A 1 223 ? 17.943 7.973 -23.089 1.00 93.69 223 ARG A O 1
ATOM 1806 N N . LEU A 1 224 ? 17.241 6.495 -24.636 1.00 93.44 224 LEU A N 1
ATOM 1807 C CA . LEU A 1 224 ? 16.590 5.609 -23.669 1.00 93.44 224 LEU A CA 1
ATOM 1808 C C . LEU A 1 224 ? 17.583 5.010 -22.667 1.00 93.44 224 LEU A C 1
ATOM 1810 O O . LEU A 1 224 ? 17.378 5.114 -21.462 1.00 93.44 224 LEU A O 1
ATOM 1814 N N . LEU A 1 225 ? 18.667 4.392 -23.148 1.00 93.06 225 LEU A N 1
ATOM 1815 C CA . LEU A 1 225 ? 19.648 3.754 -22.267 1.00 93.06 225 LEU A CA 1
ATOM 1816 C C . LEU A 1 225 ? 20.338 4.771 -21.335 1.00 93.06 225 LEU A C 1
ATOM 1818 O O . LEU A 1 225 ? 20.442 4.482 -20.142 1.00 93.06 225 LEU A O 1
ATOM 1822 N N . PRO A 1 226 ? 20.762 5.968 -21.795 1.00 92.38 226 PRO A N 1
ATOM 1823 C CA . PRO A 1 226 ? 21.221 7.023 -20.894 1.00 92.38 226 PRO A CA 1
ATOM 1824 C C . PRO A 1 226 ? 20.167 7.441 -19.866 1.00 92.38 226 PRO A C 1
ATOM 1826 O O . PRO A 1 226 ? 20.498 7.563 -18.690 1.00 92.38 226 PRO A O 1
ATOM 1829 N N . TYR A 1 227 ? 18.906 7.601 -20.281 1.00 91.88 227 TYR A N 1
ATOM 1830 C CA . TYR A 1 227 ? 17.814 7.968 -19.378 1.00 91.88 227 TYR A CA 1
ATOM 1831 C C . TYR A 1 227 ? 17.621 6.936 -18.262 1.00 91.88 227 TYR A C 1
ATOM 1833 O O . TYR A 1 227 ? 17.536 7.317 -17.098 1.00 91.88 227 TYR A O 1
ATOM 1841 N N . LEU A 1 228 ? 17.664 5.636 -18.578 1.00 91.31 228 LEU A N 1
ATOM 1842 C CA . LEU A 1 228 ? 17.556 4.570 -17.575 1.00 91.31 228 LEU A CA 1
ATOM 1843 C C . LEU A 1 228 ? 18.627 4.648 -16.476 1.00 91.31 228 LEU A C 1
ATOM 1845 O O . LEU A 1 228 ? 18.358 4.255 -15.347 1.00 91.31 228 LEU A O 1
ATOM 1849 N N . LYS A 1 229 ? 19.825 5.168 -16.780 1.00 88.38 229 LYS A N 1
ATOM 1850 C CA . LYS A 1 229 ? 20.900 5.357 -15.787 1.00 88.38 229 LYS A CA 1
ATOM 1851 C C . LYS A 1 229 ? 20.680 6.566 -14.875 1.00 88.38 229 LYS A C 1
ATOM 1853 O O . LYS A 1 229 ? 21.335 6.654 -13.842 1.00 88.38 229 LYS A O 1
ATOM 1858 N N . MET A 1 230 ? 19.822 7.503 -15.278 1.00 87.69 230 MET A N 1
ATOM 1859 C CA . MET A 1 230 ? 19.544 8.744 -14.547 1.00 87.69 230 MET A CA 1
ATOM 1860 C C . MET A 1 230 ? 18.327 8.647 -13.626 1.00 87.69 230 MET A C 1
ATOM 1862 O O . MET A 1 230 ? 18.106 9.558 -12.837 1.00 87.69 230 MET A O 1
ATOM 1866 N N . ILE A 1 231 ? 17.534 7.579 -13.739 1.00 87.56 231 ILE A N 1
ATOM 1867 C CA . ILE A 1 231 ? 16.403 7.319 -12.841 1.00 87.56 231 ILE A CA 1
ATOM 1868 C C . ILE A 1 231 ? 16.927 7.147 -11.413 1.00 87.56 231 ILE A C 1
ATOM 1870 O O . ILE A 1 231 ? 18.026 6.622 -11.228 1.00 87.56 231 ILE A O 1
ATOM 1874 N N . ASP A 1 232 ? 16.148 7.553 -10.415 1.00 81.94 232 ASP A N 1
ATOM 1875 C CA . ASP A 1 232 ? 16.491 7.326 -9.013 1.00 81.94 232 ASP A CA 1
ATOM 1876 C C . ASP A 1 232 ? 16.777 5.842 -8.745 1.00 81.94 232 ASP A C 1
ATOM 1878 O O . ASP A 1 232 ? 16.110 4.949 -9.272 1.00 81.94 232 ASP A O 1
ATOM 1882 N N . ALA A 1 233 ? 17.787 5.559 -7.921 1.00 77.88 233 ALA A N 1
ATOM 1883 C CA . ALA A 1 233 ? 18.269 4.194 -7.689 1.00 77.88 233 ALA A CA 1
ATOM 1884 C C . ALA A 1 233 ? 17.168 3.240 -7.176 1.00 77.88 233 ALA A C 1
ATOM 1886 O O . ALA A 1 233 ? 17.198 2.033 -7.444 1.00 77.88 233 ALA A O 1
ATOM 1887 N N . ASP A 1 234 ? 16.164 3.776 -6.483 1.00 73.62 234 ASP A N 1
ATOM 1888 C CA . ASP A 1 234 ? 15.011 3.017 -6.005 1.00 73.62 234 ASP A CA 1
ATOM 1889 C C . ASP A 1 234 ? 14.044 2.632 -7.130 1.00 73.62 234 ASP A C 1
ATOM 1891 O O . ASP A 1 234 ? 13.465 1.549 -7.091 1.00 73.62 234 ASP A O 1
ATOM 1895 N N . ASP A 1 235 ? 13.943 3.425 -8.192 1.00 80.19 235 ASP A N 1
ATOM 1896 C CA . ASP A 1 235 ? 13.061 3.155 -9.333 1.00 80.19 235 ASP A CA 1
ATOM 1897 C C . ASP A 1 235 ? 13.765 2.407 -10.481 1.00 80.19 235 ASP A C 1
ATOM 1899 O O . ASP A 1 235 ? 13.125 1.858 -11.388 1.00 80.19 235 ASP A O 1
ATOM 1903 N N . GLN A 1 236 ? 15.094 2.284 -10.412 1.00 86.88 236 GLN A N 1
ATOM 1904 C CA . GLN A 1 236 ? 15.883 1.467 -11.332 1.00 86.88 236 GLN A CA 1
ATOM 1905 C C . GLN A 1 236 ? 15.634 -0.032 -11.095 1.00 86.88 236 GLN A C 1
ATOM 1907 O O . GLN A 1 236 ? 16.168 -0.645 -10.168 1.00 86.88 236 GLN A O 1
ATOM 1912 N N . ASN A 1 237 ? 14.829 -0.658 -11.956 1.00 91.38 237 ASN A N 1
ATOM 1913 C CA . ASN A 1 237 ? 14.604 -2.113 -11.945 1.00 91.38 237 ASN A CA 1
ATOM 1914 C C . ASN A 1 237 ? 15.419 -2.854 -13.012 1.00 91.38 237 ASN A C 1
ATOM 1916 O O . ASN A 1 237 ? 15.784 -4.016 -12.823 1.00 91.38 237 ASN A O 1
ATOM 1920 N N . LEU A 1 238 ? 15.710 -2.188 -14.132 1.00 92.75 238 LEU A N 1
ATOM 1921 C CA . LEU A 1 238 ? 16.592 -2.682 -15.181 1.00 92.75 238 LEU A CA 1
ATOM 1922 C C . LEU A 1 238 ? 17.534 -1.558 -15.615 1.00 92.75 238 LEU A C 1
ATOM 1924 O O . LEU A 1 238 ? 17.096 -0.430 -15.829 1.00 92.75 238 LEU A O 1
ATOM 1928 N N . VAL A 1 239 ? 18.816 -1.880 -15.771 1.00 92.62 239 VAL A N 1
ATOM 1929 C CA . VAL A 1 239 ? 19.862 -0.941 -16.194 1.00 92.62 239 VAL A CA 1
ATOM 1930 C C . VAL A 1 239 ? 20.501 -1.397 -17.506 1.00 92.62 239 VAL A C 1
ATOM 1932 O O . VAL A 1 239 ? 20.470 -2.588 -17.823 1.00 92.62 239 VAL A O 1
ATOM 1935 N N . PRO A 1 240 ? 21.085 -0.486 -18.301 1.00 91.19 240 PRO A N 1
ATOM 1936 C CA . PRO A 1 240 ? 21.744 -0.864 -19.547 1.00 91.19 240 PRO A CA 1
ATOM 1937 C C . PRO A 1 240 ? 22.881 -1.869 -19.334 1.00 91.19 240 PRO A C 1
ATOM 1939 O O . PRO A 1 240 ? 23.736 -1.662 -18.472 1.00 91.19 240 PRO A O 1
ATOM 1942 N N . SER A 1 241 ? 22.910 -2.921 -20.155 1.00 85.75 241 SER A N 1
ATOM 1943 C CA . SER A 1 241 ? 24.064 -3.822 -20.262 1.00 85.75 241 SER A CA 1
ATOM 1944 C C . SER A 1 241 ? 25.249 -3.099 -20.910 1.00 85.75 241 SER A C 1
ATOM 1946 O O . SER A 1 241 ? 25.057 -2.214 -21.747 1.00 85.75 241 SER A O 1
ATOM 1948 N N . THR A 1 242 ? 26.477 -3.473 -20.546 1.00 76.06 242 THR A N 1
ATOM 1949 C CA . THR A 1 242 ? 27.693 -3.053 -21.270 1.00 76.06 242 THR A CA 1
ATOM 1950 C C . THR A 1 242 ? 27.80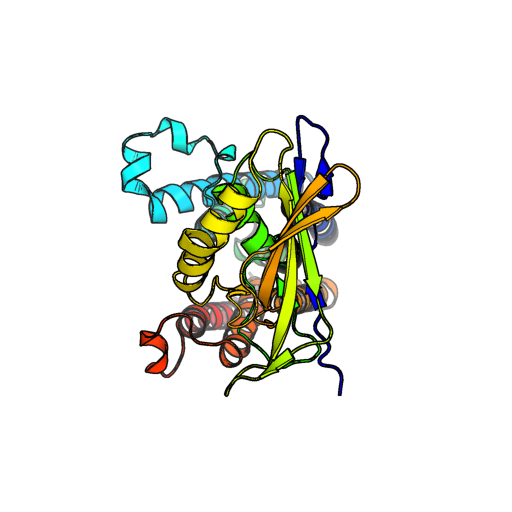4 -3.732 -22.632 1.00 76.06 242 THR A C 1
ATOM 1952 O O . THR A 1 242 ? 28.441 -3.201 -23.540 1.00 76.06 242 THR A O 1
ATOM 1955 N N . ASP A 1 243 ? 27.137 -4.877 -22.772 1.00 69.44 243 ASP A N 1
ATOM 1956 C CA . ASP A 1 243 ? 27.284 -5.783 -23.897 1.00 69.44 243 ASP A CA 1
ATOM 1957 C C . ASP A 1 243 ? 25.960 -5.821 -24.672 1.00 69.44 243 ASP A C 1
ATOM 1959 O O . ASP A 1 243 ? 24.932 -6.259 -24.141 1.00 69.44 243 ASP A O 1
ATOM 1963 N N . GLY A 1 244 ? 25.995 -5.362 -25.926 1.00 64.50 244 GLY A N 1
ATOM 1964 C CA . GLY A 1 244 ? 24.877 -5.422 -26.871 1.00 64.50 244 GLY A CA 1
ATOM 1965 C C . GLY A 1 244 ? 24.292 -4.054 -27.221 1.00 64.50 244 GLY A C 1
ATOM 1966 O O . GLY A 1 244 ? 23.399 -3.553 -26.536 1.00 64.50 244 GLY A O 1
ATOM 1967 N N . SER A 1 245 ? 24.761 -3.479 -28.332 1.00 80.75 245 SER A N 1
ATOM 1968 C CA . SER A 1 245 ? 24.070 -2.371 -28.997 1.00 80.75 245 SER A CA 1
ATOM 1969 C C . SER A 1 245 ? 22.680 -2.816 -29.464 1.00 80.75 245 SER A C 1
ATOM 1971 O O . SER A 1 245 ? 22.507 -3.992 -29.780 1.00 80.75 245 SER A O 1
ATOM 1973 N N . PRO A 1 246 ? 21.698 -1.907 -29.557 1.00 92.12 246 PRO A N 1
ATOM 1974 C CA . PRO A 1 246 ? 20.406 -2.239 -30.140 1.00 92.12 246 PRO A CA 1
ATOM 1975 C C . PRO A 1 246 ? 20.551 -2.777 -31.568 1.00 92.12 246 PRO A C 1
ATOM 1977 O O . PRO A 1 246 ? 21.161 -2.136 -32.422 1.00 92.12 246 PRO A O 1
ATOM 1980 N N . GLU A 1 247 ? 19.978 -3.950 -31.819 1.00 93.88 247 GLU A N 1
ATOM 1981 C CA . GLU A 1 247 ? 19.987 -4.635 -33.109 1.00 93.88 247 GLU A CA 1
ATOM 1982 C C . GLU A 1 247 ? 18.586 -4.620 -33.719 1.00 93.88 247 GLU A C 1
ATOM 1984 O O . GLU A 1 247 ? 17.593 -4.895 -33.040 1.00 93.88 247 GLU A O 1
ATOM 1989 N N . VAL A 1 248 ? 18.503 -4.316 -35.014 1.00 94.56 248 VAL A N 1
ATOM 1990 C CA . VAL A 1 248 ? 17.253 -4.411 -35.775 1.00 94.56 248 VAL A CA 1
ATOM 1991 C C . VAL A 1 248 ? 17.150 -5.811 -36.360 1.00 94.56 248 VAL A C 1
ATOM 1993 O O . VAL A 1 248 ? 18.036 -6.254 -37.088 1.00 94.56 248 VAL A O 1
ATOM 1996 N N . ILE A 1 249 ? 16.056 -6.502 -36.060 1.00 94.25 249 ILE A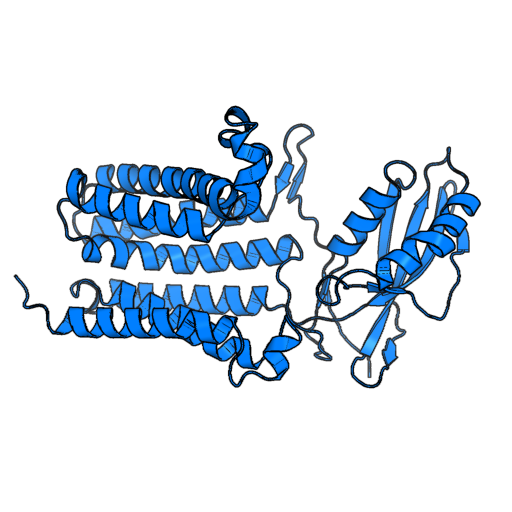 N 1
ATOM 1997 C CA . ILE A 1 249 ? 15.809 -7.876 -36.488 1.00 94.25 249 ILE A CA 1
ATOM 1998 C C . ILE A 1 249 ? 14.494 -7.920 -37.252 1.00 94.25 249 ILE A C 1
ATOM 2000 O O . ILE A 1 249 ? 13.500 -7.329 -36.838 1.00 94.25 249 ILE A O 1
ATOM 2004 N N . GLN A 1 250 ? 14.488 -8.635 -38.370 1.00 90.62 250 GLN A N 1
ATOM 2005 C CA . GLN A 1 250 ? 13.279 -8.940 -39.124 1.00 90.62 250 GLN A CA 1
ATOM 2006 C C . GLN A 1 250 ? 12.844 -10.367 -38.790 1.00 90.62 250 GLN A C 1
ATOM 2008 O O . GLN A 1 250 ? 13.574 -11.316 -39.075 1.00 90.62 250 GLN A O 1
ATOM 2013 N N . GLU A 1 251 ? 11.667 -10.527 -38.183 1.00 90.31 251 GLU A N 1
ATOM 2014 C CA . GLU A 1 251 ? 11.066 -11.839 -37.924 1.00 90.31 251 GLU A CA 1
ATOM 2015 C C . GLU A 1 251 ? 9.692 -11.899 -38.612 1.00 90.31 251 GLU A C 1
ATOM 2017 O O . GLU A 1 251 ? 8.781 -11.128 -38.302 1.00 90.31 251 GLU A O 1
ATOM 2022 N N . ALA A 1 252 ? 9.545 -12.818 -39.572 1.00 85.12 252 ALA A N 1
ATOM 2023 C CA . ALA A 1 252 ? 8.379 -12.913 -40.455 1.00 85.12 252 ALA A CA 1
ATOM 2024 C C . ALA A 1 252 ? 8.066 -11.576 -41.167 1.00 85.12 252 ALA A C 1
ATOM 2026 O O . ALA A 1 252 ? 8.849 -11.143 -42.004 1.00 85.12 252 ALA A O 1
ATOM 2027 N N . ASN A 1 253 ? 6.940 -10.934 -40.836 1.00 85.69 253 ASN A N 1
ATOM 2028 C CA . ASN A 1 253 ? 6.494 -9.653 -41.405 1.00 85.69 253 ASN A CA 1
ATOM 2029 C C . ASN A 1 253 ? 6.546 -8.516 -40.367 1.00 85.69 253 ASN A C 1
ATOM 2031 O O . ASN A 1 253 ? 5.717 -7.606 -40.392 1.00 85.69 253 ASN A O 1
ATOM 2035 N N . SER A 1 254 ? 7.431 -8.601 -39.374 1.00 92.06 254 SER A N 1
ATOM 2036 C CA . SER A 1 254 ? 7.533 -7.602 -38.310 1.00 92.06 254 SER A CA 1
ATOM 2037 C C . SER A 1 254 ? 8.986 -7.240 -38.021 1.00 92.06 254 SER A C 1
ATOM 2039 O O . SER A 1 254 ? 9.852 -8.108 -37.899 1.00 92.06 254 SER A O 1
ATOM 2041 N N . THR A 1 255 ? 9.222 -5.937 -37.883 1.00 94.75 255 THR A N 1
ATOM 2042 C CA . THR A 1 255 ? 10.505 -5.374 -37.467 1.00 94.75 255 THR A CA 1
ATOM 2043 C C . THR A 1 255 ? 10.563 -5.340 -35.947 1.00 94.75 255 THR A C 1
ATOM 2045 O O . THR A 1 255 ? 9.644 -4.841 -35.295 1.00 94.75 255 THR A O 1
ATOM 2048 N N . PHE A 1 256 ? 11.664 -5.819 -35.382 1.00 96.25 256 PHE A N 1
ATOM 2049 C CA . PHE A 1 256 ? 11.945 -5.762 -33.957 1.00 96.25 256 PHE A CA 1
ATOM 2050 C C . PHE A 1 256 ? 13.234 -4.994 -33.698 1.00 96.25 256 PHE A C 1
ATOM 2052 O O . PHE A 1 256 ? 14.200 -5.115 -34.448 1.00 96.25 256 PHE A O 1
ATOM 2059 N N . VAL A 1 257 ? 13.270 -4.247 -32.599 1.00 96.38 257 VAL A N 1
ATOM 2060 C CA . VAL A 1 257 ? 14.515 -3.746 -32.011 1.00 96.38 257 VAL A CA 1
ATOM 2061 C C . VAL A 1 257 ? 14.802 -4.569 -30.765 1.00 96.38 257 VAL A C 1
ATOM 2063 O O . VAL A 1 257 ? 13.975 -4.636 -29.852 1.00 96.38 257 VAL A O 1
ATOM 2066 N N . LYS A 1 258 ? 15.966 -5.217 -30.743 1.00 95.75 258 LYS A N 1
ATOM 2067 C CA . LYS A 1 258 ? 16.413 -6.092 -29.662 1.00 95.75 258 LYS A CA 1
ATOM 2068 C C . LYS A 1 258 ? 17.642 -5.516 -28.976 1.00 95.75 258 LYS A C 1
ATOM 2070 O O . LYS A 1 258 ? 18.575 -5.075 -29.635 1.00 95.75 258 LYS A O 1
ATOM 2075 N N . PHE A 1 259 ? 17.659 -5.543 -27.650 1.00 95.12 259 PHE A N 1
ATOM 2076 C CA . PHE A 1 259 ? 18.808 -5.126 -26.845 1.00 95.12 259 PHE A CA 1
ATOM 2077 C C . PHE A 1 259 ? 18.798 -5.825 -25.484 1.00 95.12 259 PHE A C 1
ATOM 2079 O O . PHE A 1 259 ? 17.850 -6.540 -25.144 1.00 95.12 259 PHE A O 1
ATOM 2086 N N . ARG A 1 260 ? 19.873 -5.653 -24.709 1.00 95.25 260 ARG A N 1
ATOM 2087 C CA . ARG A 1 260 ? 20.062 -6.336 -23.424 1.00 95.25 260 ARG A CA 1
ATOM 2088 C C . ARG A 1 260 ? 20.063 -5.348 -22.266 1.00 95.25 260 ARG A C 1
ATOM 2090 O O . ARG A 1 260 ? 20.678 -4.285 -22.339 1.00 95.25 260 ARG A O 1
ATOM 2097 N N . LEU A 1 261 ? 19.409 -5.734 -21.178 1.00 95.31 261 LEU A N 1
ATOM 2098 C CA . LEU A 1 261 ? 19.403 -5.013 -19.910 1.00 95.31 261 LEU A CA 1
ATOM 2099 C C . LEU A 1 261 ? 19.819 -5.945 -18.772 1.00 95.31 261 LEU A C 1
ATOM 2101 O O . LEU A 1 261 ? 19.609 -7.156 -18.833 1.00 95.31 261 LEU A O 1
ATOM 2105 N N . LEU A 1 262 ? 20.377 -5.372 -17.715 1.00 94.56 262 LEU A N 1
ATOM 2106 C CA . LEU A 1 262 ? 20.695 -6.061 -16.473 1.00 94.56 262 LEU A CA 1
ATOM 2107 C C . LEU A 1 262 ? 19.584 -5.776 -15.468 1.00 94.56 262 LEU A C 1
ATOM 2109 O O . LEU A 1 262 ? 19.303 -4.619 -15.160 1.00 94.56 262 LEU A O 1
ATOM 2113 N N . ALA A 1 263 ? 18.937 -6.817 -14.960 1.00 94.56 263 ALA A N 1
ATOM 2114 C CA . ALA A 1 263 ? 17.901 -6.661 -13.952 1.00 94.56 263 ALA A CA 1
ATOM 2115 C C . ALA A 1 263 ? 18.495 -6.519 -12.550 1.00 94.56 263 ALA A C 1
ATOM 2117 O O . ALA A 1 263 ? 19.469 -7.188 -12.211 1.00 94.56 263 ALA A O 1
ATOM 2118 N N . ILE A 1 264 ? 17.850 -5.701 -11.722 1.00 94.06 264 ILE A N 1
ATOM 2119 C CA . ILE A 1 264 ? 18.118 -5.580 -10.289 1.00 94.06 264 ILE A CA 1
ATOM 2120 C C . ILE A 1 264 ? 17.072 -6.438 -9.564 1.00 94.06 264 ILE A C 1
ATOM 2122 O O . ILE A 1 264 ? 15.906 -6.040 -9.504 1.00 94.06 264 ILE A O 1
ATOM 2126 N N . PRO A 1 265 ? 17.423 -7.626 -9.034 1.00 94.31 265 PRO A N 1
ATOM 2127 C CA . PRO A 1 265 ? 16.482 -8.427 -8.263 1.00 94.31 265 PRO A CA 1
ATOM 2128 C C . PRO A 1 265 ? 16.227 -7.771 -6.907 1.00 94.31 265 PRO A C 1
ATOM 2130 O O . PRO A 1 265 ? 17.159 -7.308 -6.251 1.00 94.31 265 PRO A O 1
ATOM 2133 N N . ARG A 1 266 ? 14.968 -7.745 -6.472 1.00 92.06 266 ARG A N 1
ATOM 2134 C CA . ARG A 1 266 ? 14.518 -7.048 -5.262 1.00 92.06 266 ARG A CA 1
ATOM 2135 C C . ARG A 1 266 ? 13.708 -7.957 -4.352 1.00 92.06 266 ARG A C 1
ATOM 2137 O O . ARG A 1 266 ? 13.021 -8.874 -4.806 1.00 92.06 266 ARG A O 1
ATOM 2144 N N . ILE A 1 267 ? 13.764 -7.691 -3.050 1.00 91.44 267 ILE A N 1
ATOM 2145 C CA . ILE A 1 267 ? 12.931 -8.398 -2.070 1.00 91.44 267 ILE A CA 1
ATOM 2146 C C . ILE A 1 267 ? 11.456 -8.038 -2.330 1.00 91.44 267 ILE A C 1
ATOM 2148 O O . ILE A 1 267 ? 11.134 -6.849 -2.381 1.00 91.44 267 ILE A O 1
ATOM 2152 N N . PRO A 1 268 ? 10.534 -9.010 -2.458 1.00 92.81 268 PRO A N 1
ATOM 2153 C CA . PRO A 1 268 ? 9.104 -8.730 -2.593 1.00 92.81 268 PRO A CA 1
ATOM 2154 C C . PRO A 1 268 ? 8.490 -8.352 -1.234 1.00 92.81 268 PRO A C 1
ATOM 2156 O O . PRO A 1 268 ? 7.705 -9.102 -0.647 1.00 92.81 268 PRO A O 1
ATOM 2159 N N . SER A 1 269 ? 8.869 -7.185 -0.702 1.00 90.50 269 SER A N 1
ATOM 2160 C CA . SER A 1 269 ? 8.404 -6.658 0.591 1.00 90.50 269 SER A CA 1
ATOM 2161 C C . SER A 1 269 ? 6.884 -6.616 0.693 1.00 90.50 269 SER A C 1
ATOM 2163 O O . SER A 1 269 ? 6.344 -6.849 1.770 1.00 90.50 269 SER A O 1
ATOM 2165 N N . GLN A 1 270 ? 6.182 -6.406 -0.421 1.00 94.12 270 GLN A N 1
ATOM 2166 C CA . GLN A 1 270 ? 4.725 -6.394 -0.477 1.00 94.12 270 GLN A CA 1
ATOM 2167 C C . GLN A 1 270 ? 4.119 -7.718 0.005 1.00 94.12 270 GLN A C 1
ATOM 2169 O O . GLN A 1 270 ? 3.133 -7.701 0.736 1.00 94.12 270 GLN A O 1
ATOM 2174 N N . ILE A 1 271 ? 4.716 -8.865 -0.341 1.00 95.00 271 ILE A N 1
ATOM 2175 C CA . ILE A 1 271 ? 4.241 -10.183 0.115 1.00 95.00 271 ILE A CA 1
ATOM 2176 C C . ILE A 1 271 ? 4.466 -10.328 1.620 1.00 95.00 271 ILE A C 1
ATOM 2178 O O . ILE A 1 271 ? 3.569 -10.758 2.344 1.00 95.00 271 ILE A O 1
ATOM 2182 N N . ILE A 1 272 ? 5.647 -9.933 2.100 1.00 92.94 272 ILE A N 1
ATOM 2183 C CA . ILE A 1 272 ? 6.011 -10.012 3.520 1.00 92.94 272 ILE A CA 1
ATOM 2184 C C . ILE A 1 272 ? 5.056 -9.144 4.354 1.00 92.94 272 ILE A C 1
ATOM 2186 O O . ILE A 1 272 ? 4.492 -9.611 5.344 1.00 92.94 272 ILE A O 1
ATOM 2190 N N . GLU A 1 273 ? 4.818 -7.904 3.922 1.00 94.06 273 GLU A N 1
ATOM 2191 C CA . GLU A 1 273 ? 3.887 -6.974 4.564 1.00 94.06 273 GLU A CA 1
ATOM 2192 C C . GLU A 1 273 ? 2.436 -7.480 4.477 1.00 94.06 273 GLU A C 1
ATOM 2194 O O . GLU A 1 273 ? 1.715 -7.436 5.474 1.00 94.06 273 GLU A O 1
ATOM 2199 N N . ALA A 1 274 ? 2.009 -8.032 3.334 1.00 97.06 274 ALA A N 1
ATOM 2200 C CA . ALA A 1 274 ? 0.669 -8.598 3.172 1.00 97.06 274 ALA A CA 1
ATOM 2201 C C . ALA A 1 274 ? 0.408 -9.754 4.146 1.00 97.06 274 ALA A C 1
ATOM 2203 O O . ALA A 1 274 ? -0.642 -9.789 4.798 1.00 97.06 274 ALA A O 1
ATOM 2204 N N . VAL A 1 275 ? 1.361 -10.682 4.266 1.00 97.62 275 VAL A N 1
ATOM 2205 C CA . VAL A 1 275 ? 1.276 -11.818 5.193 1.00 97.62 275 VAL A CA 1
ATOM 2206 C C . VAL A 1 275 ? 1.270 -11.325 6.634 1.00 97.62 275 VAL A C 1
ATOM 2208 O O . VAL A 1 275 ? 0.421 -11.751 7.414 1.00 97.62 275 VAL A O 1
ATOM 2211 N N . ALA A 1 276 ? 2.149 -10.389 6.993 1.00 97.19 276 ALA A N 1
ATOM 2212 C CA . ALA A 1 276 ? 2.184 -9.835 8.341 1.00 97.19 276 ALA A CA 1
ATOM 2213 C C . ALA A 1 276 ? 0.857 -9.167 8.723 1.00 97.19 276 ALA A C 1
ATOM 2215 O O . ALA A 1 276 ? 0.308 -9.457 9.784 1.00 97.19 276 ALA A O 1
ATOM 2216 N N . TYR A 1 277 ? 0.285 -8.338 7.848 1.00 98.06 277 TYR A N 1
ATOM 2217 C CA . TYR A 1 277 ? -1.006 -7.695 8.102 1.00 98.06 277 TYR A CA 1
ATOM 2218 C C . TYR A 1 277 ? -2.158 -8.700 8.191 1.00 98.06 277 TYR A C 1
ATOM 2220 O O . TYR A 1 277 ? -3.046 -8.539 9.030 1.00 98.06 277 TYR A O 1
ATOM 2228 N N . PHE A 1 278 ? -2.114 -9.781 7.409 1.00 98.62 278 PHE A N 1
ATOM 2229 C CA . PHE A 1 278 ? -3.078 -10.871 7.529 1.00 98.62 278 PHE A CA 1
ATOM 2230 C C . PHE A 1 278 ? -2.950 -11.621 8.865 1.00 98.62 278 PHE A C 1
ATOM 2232 O O . PHE A 1 278 ? -3.956 -11.886 9.522 1.00 98.62 278 PHE A O 1
ATOM 2239 N N . LEU A 1 279 ? -1.728 -11.909 9.324 1.00 98.62 279 LEU A N 1
ATOM 2240 C CA . LEU A 1 279 ? -1.494 -12.520 10.636 1.00 98.62 279 LEU A CA 1
ATOM 2241 C C . LEU A 1 279 ? -1.957 -11.605 11.776 1.00 98.62 279 LEU A C 1
ATOM 2243 O O . LEU A 1 279 ? -2.590 -12.074 12.719 1.00 98.62 279 LEU A O 1
ATOM 2247 N N . ILE A 1 280 ? -1.713 -10.296 11.670 1.00 98.69 280 ILE A N 1
ATOM 2248 C CA . ILE A 1 280 ? -2.221 -9.304 12.626 1.00 98.69 280 ILE A CA 1
ATOM 2249 C C . ILE A 1 280 ? -3.751 -9.308 12.638 1.00 98.69 280 ILE A C 1
ATOM 2251 O O . ILE A 1 280 ? -4.348 -9.320 13.713 1.00 98.69 280 ILE A O 1
ATOM 2255 N N . PHE A 1 281 ? -4.397 -9.366 11.470 1.00 98.75 281 PHE A N 1
ATOM 2256 C CA . PHE A 1 281 ? -5.844 -9.549 11.382 1.00 98.75 281 PHE A CA 1
ATOM 2257 C C . PHE A 1 281 ? -6.303 -10.807 12.134 1.00 98.75 281 PHE A C 1
ATOM 2259 O O . PHE A 1 281 ? -7.215 -10.705 12.951 1.00 98.75 281 PHE A O 1
ATOM 2266 N N . LEU A 1 282 ? -5.662 -11.964 11.923 1.00 98.75 282 LEU A N 1
ATOM 2267 C CA . LEU A 1 282 ? -6.015 -13.208 12.618 1.00 98.75 282 LEU A CA 1
ATOM 2268 C C . LEU A 1 282 ? -5.839 -13.097 14.138 1.00 98.75 282 LEU A C 1
ATOM 2270 O O . LEU A 1 282 ? -6.685 -13.588 14.888 1.00 98.75 282 LEU A O 1
ATOM 2274 N N . ILE A 1 283 ? -4.784 -12.420 14.598 1.00 98.69 283 ILE A N 1
ATOM 2275 C CA . ILE A 1 283 ? -4.551 -12.150 16.022 1.00 98.69 283 ILE A CA 1
ATOM 2276 C C . ILE A 1 283 ? -5.681 -11.284 16.586 1.00 98.69 283 ILE A C 1
ATOM 2278 O O . ILE A 1 283 ? -6.309 -11.669 17.569 1.00 98.69 283 ILE A O 1
ATOM 2282 N N . LEU A 1 284 ? -5.986 -10.143 15.963 1.00 98.75 284 LEU A N 1
ATOM 2283 C CA . LEU A 1 284 ? -7.030 -9.226 16.436 1.00 98.75 284 LEU A CA 1
ATOM 2284 C C . LEU A 1 284 ? -8.423 -9.864 16.381 1.00 98.75 284 LEU A C 1
ATOM 2286 O O . LEU A 1 284 ? -9.213 -9.719 17.314 1.00 98.75 284 LEU A O 1
ATOM 2290 N N . TRP A 1 285 ? -8.705 -10.623 15.323 1.00 98.44 285 TRP A N 1
ATOM 2291 C CA . TRP A 1 285 ? -9.909 -11.434 15.194 1.00 98.44 285 TRP A CA 1
ATOM 2292 C C . TRP A 1 285 ? -10.019 -12.447 16.336 1.00 98.44 285 TRP A C 1
ATOM 2294 O O . TRP A 1 285 ? -11.061 -12.544 16.987 1.00 98.44 285 TRP A O 1
ATOM 2304 N N . GLY A 1 286 ? -8.941 -13.183 16.614 1.00 98.38 286 GLY A N 1
ATOM 2305 C CA . GLY A 1 286 ? -8.907 -14.169 17.686 1.00 98.38 286 GLY A CA 1
ATOM 2306 C C . GLY A 1 286 ? -9.093 -13.536 19.066 1.00 98.38 286 GLY A C 1
ATOM 2307 O O . GLY A 1 286 ? -9.894 -14.020 19.867 1.00 98.38 286 GLY A O 1
ATOM 2308 N N . LEU A 1 287 ? -8.427 -12.406 19.315 1.00 98.19 287 LEU A N 1
ATOM 2309 C CA . LEU A 1 287 ? -8.599 -11.611 20.530 1.00 98.19 287 LEU A CA 1
ATOM 2310 C C . LEU A 1 287 ? -10.050 -11.141 20.688 1.00 98.19 287 LEU A C 1
ATOM 2312 O O . LEU A 1 287 ? -10.586 -11.197 21.795 1.00 98.19 287 LEU A O 1
ATOM 2316 N N . PHE A 1 288 ? -10.711 -10.735 19.604 1.00 98.00 288 PHE A N 1
ATOM 2317 C CA . PHE A 1 288 ? -12.108 -10.319 19.652 1.00 98.00 288 PHE A CA 1
ATOM 2318 C C . PHE A 1 288 ? -13.061 -11.490 19.943 1.00 98.00 288 PHE A C 1
ATOM 2320 O O . PHE A 1 288 ? -13.876 -11.406 20.857 1.00 98.00 288 PHE A O 1
ATOM 2327 N N . PHE A 1 289 ? -12.986 -12.595 19.196 1.00 97.44 289 PHE A N 1
ATOM 2328 C CA . PHE A 1 289 ? -14.000 -13.655 19.292 1.00 97.44 289 PHE A CA 1
ATOM 2329 C C . PHE A 1 289 ? -13.761 -14.667 20.416 1.00 97.44 289 PHE A C 1
ATOM 2331 O O . PHE A 1 289 ? -14.728 -15.247 20.907 1.00 97.44 289 PHE A O 1
ATOM 2338 N N . TYR A 1 290 ? -12.514 -14.877 20.843 1.00 96.81 290 TYR A N 1
ATOM 2339 C CA . TYR A 1 290 ? -12.165 -15.971 21.759 1.00 96.81 290 TYR A CA 1
ATOM 2340 C C . TYR A 1 290 ? -11.652 -15.510 23.126 1.00 96.81 290 TYR A C 1
ATOM 2342 O O . TYR A 1 290 ? -11.279 -16.342 23.951 1.00 96.81 290 TYR A O 1
ATOM 2350 N N . THR A 1 291 ? -11.635 -14.203 23.409 1.00 96.06 291 THR A N 1
ATOM 2351 C CA . THR A 1 291 ? -11.114 -13.686 24.684 1.00 96.06 291 THR A CA 1
ATOM 2352 C C . THR A 1 291 ? -12.002 -12.606 25.303 1.00 96.06 291 THR A C 1
ATOM 2354 O O . THR A 1 291 ? -12.941 -12.095 24.694 1.00 96.06 291 THR A O 1
ATOM 2357 N N . LYS A 1 292 ? -11.685 -12.219 26.545 1.00 93.81 292 LYS A N 1
ATOM 2358 C CA . LYS A 1 292 ? -12.363 -11.122 27.256 1.00 93.81 292 LYS A CA 1
ATOM 2359 C C . LYS A 1 292 ? -11.931 -9.731 26.772 1.00 93.81 292 LYS A C 1
ATOM 2361 O O . LYS A 1 292 ? -12.558 -8.750 27.172 1.00 93.81 292 LYS A O 1
ATOM 2366 N N . PHE A 1 293 ? -10.900 -9.631 25.929 1.00 94.06 293 PHE A N 1
ATOM 2367 C CA . PHE A 1 293 ? -10.371 -8.351 25.449 1.00 94.06 293 PHE A CA 1
ATOM 2368 C C . PHE A 1 293 ? -11.361 -7.582 24.566 1.00 94.06 293 PHE A C 1
ATOM 2370 O O . PHE A 1 293 ? -11.306 -6.359 24.539 1.00 94.06 293 PHE A O 1
ATOM 2377 N N . ARG A 1 294 ? -12.356 -8.247 23.958 1.00 93.06 294 ARG A N 1
ATOM 2378 C CA . ARG A 1 294 ? -13.456 -7.575 23.229 1.00 93.06 294 ARG A CA 1
ATOM 2379 C C . ARG A 1 294 ? -14.254 -6.559 24.058 1.00 93.06 294 ARG A C 1
ATOM 2381 O O . ARG A 1 294 ? -14.900 -5.675 23.495 1.00 93.06 294 ARG A O 1
ATOM 2388 N N . TYR A 1 295 ? -14.240 -6.709 25.384 1.00 92.50 295 TYR A N 1
ATOM 2389 C CA . TYR A 1 295 ? -14.938 -5.832 26.328 1.00 92.50 295 TYR A CA 1
ATOM 2390 C C . TYR A 1 295 ? -14.025 -4.755 26.935 1.00 92.50 295 TYR A C 1
ATOM 2392 O O . TYR A 1 295 ? -14.490 -3.960 27.749 1.00 92.50 295 TYR A O 1
ATOM 2400 N N . GLN A 1 296 ? -12.734 -4.747 26.592 1.00 94.50 296 GLN A N 1
ATOM 2401 C CA . GLN A 1 296 ? -11.755 -3.784 27.092 1.00 94.50 296 GLN A CA 1
ATOM 2402 C C . GLN A 1 296 ? -11.523 -2.710 26.033 1.00 94.50 296 GLN A C 1
ATOM 2404 O O . GLN A 1 296 ? -10.659 -2.843 25.172 1.00 94.50 296 GLN A O 1
ATOM 2409 N N . GLU A 1 297 ? -12.338 -1.658 26.085 1.00 95.25 297 GLU A N 1
ATOM 2410 C CA . GLU A 1 297 ? -12.286 -0.567 25.111 1.00 95.25 297 GLU A CA 1
ATOM 2411 C C . GLU A 1 297 ? -10.892 0.082 25.047 1.00 95.25 297 GLU A C 1
ATOM 2413 O O . GLU A 1 297 ? -10.379 0.574 26.052 1.00 95.25 297 GLU A O 1
ATOM 2418 N N . GLY A 1 298 ? -10.313 0.118 23.848 1.00 96.69 298 GLY A N 1
ATOM 2419 C CA . GLY A 1 298 ? -8.984 0.642 23.543 1.00 96.69 298 GLY A CA 1
ATOM 2420 C C . GLY A 1 298 ? -7.894 -0.427 23.492 1.00 96.69 298 GLY A C 1
ATOM 2421 O O . GLY A 1 298 ? -6.784 -0.130 23.038 1.00 96.69 298 GLY A O 1
ATOM 2422 N N . PHE A 1 299 ? -8.183 -1.662 23.914 1.00 98.19 299 PHE A N 1
ATOM 2423 C CA . PHE A 1 299 ? -7.200 -2.742 23.894 1.00 98.19 299 PHE A CA 1
ATOM 2424 C C . PHE A 1 299 ? -6.868 -3.172 22.465 1.00 98.19 299 PHE A C 1
ATOM 2426 O O . PHE A 1 299 ? -5.695 -3.243 22.106 1.00 98.19 299 PHE A O 1
ATOM 2433 N N . LEU A 1 300 ? -7.880 -3.451 21.633 1.00 98.38 300 LEU A N 1
ATOM 2434 C CA . LEU A 1 300 ? -7.659 -3.955 20.272 1.00 98.38 300 LEU A CA 1
ATOM 2435 C C . LEU A 1 300 ? -7.037 -2.895 19.366 1.00 98.38 300 LEU A C 1
ATOM 2437 O O . LEU A 1 300 ? -6.143 -3.217 18.589 1.00 98.38 300 LEU A O 1
ATOM 2441 N N . PHE A 1 301 ? -7.449 -1.634 19.499 1.00 98.50 301 PHE A N 1
ATOM 2442 C CA . PHE A 1 301 ? -6.797 -0.514 18.828 1.00 98.50 301 PHE A CA 1
ATOM 2443 C C . PHE A 1 301 ? -5.336 -0.370 19.257 1.00 98.50 301 PHE A C 1
ATOM 2445 O O . PHE A 1 301 ? -4.454 -0.236 18.409 1.00 98.50 301 PHE A O 1
ATOM 2452 N N . GLY A 1 302 ? -5.061 -0.462 20.559 1.00 98.38 302 GLY A N 1
ATOM 2453 C CA . GLY A 1 302 ? -3.696 -0.405 21.062 1.00 98.38 302 GLY A CA 1
ATOM 2454 C C . GLY A 1 302 ? -2.836 -1.569 20.562 1.00 98.38 302 GLY A C 1
ATOM 2455 O O . GLY A 1 302 ? -1.727 -1.351 20.078 1.00 98.38 302 GLY A O 1
ATOM 2456 N N . ALA A 1 303 ? -3.375 -2.791 20.586 1.00 98.62 303 ALA A N 1
ATOM 2457 C CA . ALA A 1 303 ? -2.724 -3.980 20.046 1.00 98.62 303 ALA A CA 1
ATOM 2458 C C . ALA A 1 303 ? -2.464 -3.850 18.540 1.00 98.62 303 ALA A C 1
ATOM 2460 O O . ALA A 1 303 ? -1.369 -4.165 18.088 1.00 98.62 303 ALA A O 1
ATOM 2461 N N . PHE A 1 304 ? -3.425 -3.334 17.770 1.00 98.62 304 PHE A N 1
ATOM 2462 C CA . PHE A 1 304 ? -3.250 -3.051 16.346 1.00 98.62 304 PHE A CA 1
ATOM 2463 C C . PHE A 1 304 ? -2.061 -2.116 16.100 1.00 98.62 304 PHE A C 1
ATOM 2465 O O . PHE A 1 304 ? -1.196 -2.443 15.290 1.00 98.62 304 PHE A O 1
ATOM 2472 N N . LEU A 1 305 ? -1.977 -0.993 16.824 1.00 98.38 305 LEU A N 1
ATOM 2473 C CA . LEU A 1 305 ? -0.867 -0.050 16.677 1.00 98.38 305 LEU A CA 1
ATOM 2474 C C . LEU A 1 305 ? 0.479 -0.698 17.026 1.00 98.38 305 LEU A C 1
ATOM 2476 O O . LEU A 1 305 ? 1.426 -0.606 16.248 1.00 98.38 305 LEU A O 1
ATOM 2480 N N . VAL A 1 306 ? 0.564 -1.399 18.159 1.00 98.50 306 VAL A N 1
ATOM 2481 C CA . VAL A 1 306 ? 1.804 -2.071 18.575 1.00 98.50 306 VAL A CA 1
ATOM 2482 C C . VAL A 1 306 ? 2.224 -3.133 17.562 1.00 98.50 306 VAL A C 1
ATOM 2484 O O . VAL A 1 306 ? 3.393 -3.193 17.200 1.00 98.50 306 VAL A O 1
ATOM 2487 N N . LEU A 1 307 ? 1.291 -3.952 17.075 1.00 98.31 307 LEU A N 1
ATOM 2488 C CA . LEU A 1 307 ? 1.599 -5.031 16.140 1.00 98.31 307 LEU A CA 1
ATOM 2489 C C . LEU A 1 307 ? 2.025 -4.494 14.769 1.00 98.31 307 LEU A C 1
ATOM 2491 O O . LEU A 1 307 ? 3.046 -4.927 14.242 1.00 98.31 307 LEU A O 1
ATOM 2495 N N . VAL A 1 308 ? 1.285 -3.537 14.198 1.00 96.75 308 VAL A N 1
ATOM 2496 C CA . VAL A 1 308 ? 1.580 -2.989 12.863 1.00 96.75 308 VAL A CA 1
ATOM 2497 C C . VAL A 1 308 ? 2.864 -2.166 12.876 1.00 96.75 308 VAL A C 1
ATOM 2499 O O . VAL A 1 308 ? 3.740 -2.385 12.039 1.00 96.75 308 VAL A O 1
ATOM 2502 N N . PHE A 1 309 ? 3.000 -1.232 13.820 1.00 96.50 309 PHE A N 1
ATOM 2503 C CA . PHE A 1 309 ? 4.160 -0.342 13.865 1.00 96.50 309 PHE A CA 1
ATOM 2504 C C . PHE A 1 309 ? 5.379 -1.003 14.509 1.00 96.50 309 PHE A C 1
ATOM 2506 O O . PHE A 1 309 ? 6.501 -0.689 14.128 1.00 96.50 309 PHE A O 1
ATOM 2513 N N . GLY A 1 310 ? 5.189 -1.984 15.394 1.00 96.31 310 GLY A N 1
ATOM 2514 C CA . GLY A 1 310 ? 6.271 -2.841 15.876 1.00 96.31 310 GLY A CA 1
ATOM 2515 C C . GLY A 1 310 ? 6.837 -3.719 14.761 1.00 96.31 310 GLY A C 1
ATOM 2516 O O . GLY A 1 310 ? 8.050 -3.759 14.572 1.00 96.31 310 GLY A O 1
ATOM 2517 N N . PHE A 1 311 ? 5.975 -4.351 13.957 1.00 94.38 311 PHE A N 1
ATOM 2518 C CA . PHE A 1 311 ? 6.415 -5.071 12.760 1.00 94.38 311 PHE A CA 1
ATOM 2519 C C . PHE A 1 311 ? 7.142 -4.143 11.781 1.00 94.38 311 PHE A C 1
ATOM 2521 O O . PHE A 1 311 ? 8.234 -4.482 11.330 1.00 94.38 311 PHE A O 1
ATOM 2528 N N . ARG A 1 312 ? 6.582 -2.957 11.497 1.00 91.69 312 ARG A N 1
ATOM 2529 C CA . ARG A 1 312 ? 7.222 -1.956 10.630 1.00 91.69 312 ARG A CA 1
ATOM 2530 C C . ARG A 1 312 ? 8.619 -1.593 11.130 1.00 91.69 312 ARG A C 1
ATOM 2532 O O . ARG A 1 312 ? 9.559 -1.654 10.353 1.00 91.69 312 ARG A O 1
ATOM 2539 N N . PHE A 1 313 ? 8.761 -1.290 12.419 1.00 91.88 313 PHE A N 1
ATOM 2540 C CA . PHE A 1 313 ? 10.047 -0.962 13.035 1.00 91.88 313 PHE A CA 1
ATOM 2541 C C . PHE A 1 313 ? 11.091 -2.074 12.843 1.00 91.88 313 PHE A C 1
ATOM 2543 O O . PHE A 1 313 ? 12.242 -1.791 12.516 1.00 91.88 313 PHE A O 1
ATOM 2550 N N . VAL A 1 314 ? 10.685 -3.338 13.017 1.00 89.81 314 VAL A N 1
ATOM 2551 C CA . VAL A 1 314 ? 11.574 -4.500 12.861 1.00 89.81 314 VAL A CA 1
ATOM 2552 C C . VAL A 1 314 ? 11.949 -4.735 11.398 1.00 89.81 314 VAL A C 1
ATOM 2554 O O . VAL A 1 314 ? 13.120 -4.949 11.100 1.00 89.81 314 VAL A O 1
ATOM 2557 N N . VAL A 1 315 ? 10.983 -4.686 10.477 1.00 84.12 315 VAL A N 1
ATOM 2558 C CA . VAL A 1 315 ? 11.229 -4.922 9.043 1.00 84.12 315 VAL A CA 1
ATOM 2559 C C . VAL A 1 315 ? 12.179 -3.895 8.452 1.00 84.12 315 VAL A C 1
ATOM 2561 O O . VAL A 1 315 ? 12.970 -4.221 7.573 1.00 84.12 315 VAL A O 1
ATOM 2564 N N . GLU A 1 316 ? 12.126 -2.668 8.947 1.00 84.00 316 GLU A N 1
ATOM 2565 C CA . GLU A 1 316 ? 12.945 -1.582 8.435 1.00 84.00 316 GLU A CA 1
ATOM 2566 C C . GLU A 1 316 ? 14.451 -1.772 8.716 1.00 84.00 316 GLU A C 1
ATOM 2568 O O . GLU A 1 316 ? 15.257 -1.187 8.007 1.00 84.00 316 GLU A O 1
ATOM 2573 N N . PHE A 1 317 ? 14.856 -2.642 9.659 1.00 79.75 317 PHE A N 1
ATOM 2574 C CA . PHE A 1 317 ? 16.268 -3.053 9.809 1.00 79.75 317 PHE A CA 1
ATOM 2575 C C . PHE A 1 317 ? 16.780 -3.905 8.644 1.00 79.75 317 PHE A C 1
ATOM 2577 O O . PHE A 1 317 ? 17.985 -4.043 8.456 1.00 79.75 317 PHE A O 1
ATOM 2584 N N . PHE A 1 318 ? 15.868 -4.518 7.890 1.00 72.38 318 PHE A N 1
ATOM 2585 C CA . PHE A 1 318 ? 16.186 -5.357 6.737 1.00 72.38 318 PHE A CA 1
ATOM 2586 C C . PHE A 1 318 ? 15.999 -4.612 5.410 1.00 72.38 318 PHE A C 1
ATOM 2588 O O . PHE A 1 318 ? 16.181 -5.206 4.346 1.00 72.38 318 PHE A O 1
ATOM 2595 N N . LYS A 1 319 ? 15.609 -3.333 5.461 1.00 70.06 319 LYS A N 1
ATOM 2596 C CA . LYS A 1 319 ? 15.493 -2.459 4.295 1.00 70.06 319 LYS A CA 1
ATOM 2597 C C . LYS A 1 319 ? 16.726 -1.562 4.208 1.00 70.06 319 LYS A C 1
ATOM 2599 O O . LYS A 1 319 ? 17.292 -1.162 5.219 1.00 70.06 319 LYS A O 1
ATOM 2604 N N . ALA A 1 320 ? 17.143 -1.272 2.985 1.00 62.00 320 ALA A N 1
ATOM 2605 C CA . ALA A 1 320 ? 18.124 -0.237 2.708 1.00 62.00 320 ALA A CA 1
ATOM 2606 C C . ALA A 1 320 ? 17.516 1.136 3.009 1.00 62.00 320 ALA A C 1
ATOM 2608 O O . ALA A 1 320 ? 16.327 1.363 2.766 1.00 62.00 320 ALA A O 1
ATOM 2609 N N . ASN A 1 321 ? 18.352 2.029 3.525 1.00 66.25 321 ASN A N 1
ATOM 2610 C CA . ASN A 1 321 ? 18.007 3.426 3.720 1.00 66.25 321 ASN A CA 1
ATOM 2611 C C . ASN A 1 321 ? 17.656 4.075 2.378 1.00 66.25 321 ASN A C 1
ATOM 2613 O O . ASN A 1 321 ? 18.326 3.836 1.374 1.00 66.25 321 ASN A O 1
ATOM 2617 N N . GLN A 1 322 ? 16.592 4.874 2.376 1.00 60.47 322 GLN A N 1
ATOM 2618 C CA . GLN A 1 322 ? 16.021 5.454 1.154 1.00 60.47 322 GLN A CA 1
ATOM 2619 C C . GLN A 1 322 ? 16.653 6.805 0.828 1.00 60.47 322 GLN A C 1
ATOM 2621 O O . GLN A 1 322 ? 16.600 7.274 -0.305 1.00 60.47 322 GLN A O 1
ATOM 2626 N N . VAL A 1 323 ? 17.262 7.457 1.820 1.00 64.94 323 VAL A N 1
ATOM 2627 C CA . VAL A 1 323 ? 17.915 8.749 1.623 1.00 64.94 323 VAL A CA 1
ATOM 2628 C C . VAL A 1 323 ? 19.312 8.715 2.220 1.00 64.94 323 VAL A C 1
ATOM 2630 O O . VAL A 1 323 ? 19.485 8.311 3.362 1.00 64.94 323 VAL A O 1
ATOM 2633 N N . ALA A 1 324 ? 20.311 9.211 1.487 1.00 66.06 324 ALA A N 1
ATOM 2634 C CA . ALA A 1 324 ? 21.721 9.170 1.898 1.00 66.06 324 ALA A CA 1
ATOM 2635 C C . ALA A 1 324 ? 22.014 9.840 3.260 1.00 66.06 324 ALA A C 1
ATOM 2637 O O . ALA A 1 324 ? 23.021 9.545 3.900 1.00 66.06 324 ALA A O 1
ATOM 2638 N N . PHE A 1 325 ? 21.150 10.746 3.740 1.00 72.31 325 PHE A N 1
ATOM 2639 C CA . PHE A 1 325 ? 21.303 11.307 5.088 1.00 72.31 325 PHE A CA 1
ATOM 2640 C C . PHE A 1 325 ? 20.956 10.292 6.193 1.00 72.31 325 PHE A C 1
ATOM 2642 O O . PHE A 1 325 ? 21.457 10.425 7.309 1.00 72.31 325 PHE A O 1
ATOM 2649 N N . GLU A 1 326 ? 20.116 9.292 5.899 1.00 70.31 326 GLU A N 1
ATOM 2650 C CA . GLU A 1 326 ? 19.709 8.244 6.840 1.00 70.31 326 GLU A CA 1
ATOM 2651 C C . GLU A 1 326 ? 20.859 7.292 7.180 1.00 70.31 326 GLU A C 1
ATOM 2653 O O . GLU A 1 326 ? 20.856 6.720 8.265 1.00 70.31 326 GLU A O 1
ATOM 2658 N N . ASP A 1 327 ? 21.885 7.185 6.328 1.00 69.88 327 ASP A N 1
ATOM 2659 C CA . ASP A 1 327 ? 23.060 6.328 6.561 1.00 69.88 327 ASP A CA 1
ATOM 2660 C C . ASP A 1 327 ? 23.857 6.714 7.811 1.00 69.88 327 ASP A C 1
ATOM 2662 O O . ASP A 1 327 ? 24.560 5.888 8.389 1.00 69.88 327 ASP A O 1
ATOM 2666 N N . ASN A 1 328 ? 23.718 7.963 8.261 1.00 76.50 328 ASN A N 1
ATOM 2667 C CA . ASN A 1 328 ? 24.358 8.467 9.475 1.00 76.50 328 ASN A CA 1
ATOM 2668 C C . ASN A 1 328 ? 23.419 8.471 10.691 1.00 76.50 328 ASN A C 1
ATOM 2670 O O . ASN A 1 328 ? 23.821 8.896 11.777 1.00 76.50 328 ASN A O 1
ATOM 2674 N N . LEU A 1 329 ? 22.164 8.042 10.529 1.00 77.44 329 LEU A N 1
ATOM 2675 C CA . LEU A 1 329 ? 21.197 7.970 11.616 1.00 77.44 329 LEU A CA 1
ATOM 2676 C C . LEU A 1 329 ? 21.227 6.588 12.272 1.00 77.44 329 LEU A C 1
ATOM 2678 O O . LEU A 1 329 ? 21.348 5.560 11.617 1.00 77.44 329 LEU A O 1
ATOM 2682 N N . ALA A 1 330 ? 21.058 6.559 13.596 1.00 78.50 330 ALA A N 1
ATOM 2683 C CA . ALA A 1 330 ? 20.950 5.303 14.344 1.00 78.50 330 ALA A CA 1
ATOM 2684 C C . ALA A 1 330 ? 19.679 4.505 13.993 1.00 78.50 330 ALA A C 1
ATOM 2686 O O . ALA A 1 330 ? 19.634 3.296 14.204 1.00 78.50 330 ALA A O 1
ATOM 2687 N N . LEU A 1 331 ? 18.648 5.200 13.505 1.00 83.12 331 LEU A N 1
ATOM 2688 C CA . LEU A 1 331 ? 17.379 4.655 13.040 1.00 83.12 331 LEU A CA 1
ATOM 2689 C C . LEU A 1 331 ? 16.964 5.411 11.774 1.00 83.12 331 LEU A C 1
ATOM 2691 O O . LEU A 1 331 ? 17.146 6.626 11.701 1.00 83.12 331 LEU A O 1
ATOM 2695 N N . ASN A 1 332 ? 16.372 4.729 10.802 1.00 83.75 332 ASN A N 1
ATOM 2696 C CA . ASN A 1 332 ? 15.852 5.392 9.602 1.00 83.75 332 ASN A CA 1
ATOM 2697 C C . ASN A 1 332 ? 14.479 6.040 9.848 1.00 83.75 332 ASN A C 1
ATOM 2699 O O . ASN A 1 332 ? 13.856 5.876 10.908 1.00 83.75 332 ASN A O 1
ATOM 2703 N N . MET A 1 333 ? 13.978 6.799 8.868 1.00 81.94 333 MET A N 1
ATOM 2704 C CA . MET A 1 333 ? 12.730 7.545 9.029 1.00 81.94 333 MET A CA 1
ATOM 2705 C C . MET A 1 333 ? 11.535 6.622 9.300 1.00 81.94 333 MET A C 1
ATOM 2707 O O . MET A 1 333 ? 10.675 6.932 10.129 1.00 81.94 333 MET A O 1
ATOM 2711 N N . GLY A 1 334 ? 11.496 5.447 8.663 1.00 81.88 334 GLY A N 1
ATOM 2712 C CA . GLY A 1 334 ? 10.452 4.446 8.884 1.00 81.88 334 GLY A CA 1
ATOM 2713 C C . GLY A 1 334 ? 10.369 3.983 10.343 1.00 81.88 334 GLY A C 1
ATOM 2714 O O . GLY A 1 334 ? 9.266 3.823 10.881 1.00 81.88 334 GLY A O 1
ATOM 2715 N N . GLN A 1 335 ? 11.515 3.834 11.004 1.00 87.94 335 GLN A N 1
ATOM 2716 C CA . GLN A 1 335 ? 11.613 3.486 12.421 1.00 87.94 335 GLN A CA 1
ATOM 2717 C C . GLN A 1 335 ? 11.199 4.644 13.326 1.00 87.94 335 GLN A C 1
ATOM 2719 O O . GLN A 1 335 ? 10.375 4.445 14.223 1.00 87.94 335 GLN A O 1
ATOM 2724 N N . PHE A 1 336 ? 11.686 5.859 13.060 1.00 89.50 336 PHE A N 1
ATOM 2725 C CA . PHE A 1 336 ? 11.304 7.047 13.827 1.00 89.50 336 PHE A CA 1
ATOM 2726 C C . PHE A 1 336 ? 9.796 7.298 13.808 1.00 89.50 336 PHE A C 1
ATOM 2728 O O . PHE A 1 336 ? 9.209 7.567 14.855 1.00 89.50 336 PHE A O 1
ATOM 2735 N N . LEU A 1 337 ? 9.150 7.141 12.650 1.00 88.69 337 LEU A N 1
ATOM 2736 C CA . LEU A 1 337 ? 7.699 7.288 12.514 1.00 88.69 337 LEU A CA 1
ATOM 2737 C C . LEU A 1 337 ? 6.913 6.166 13.215 1.00 88.69 337 LEU A C 1
ATOM 2739 O O . LEU A 1 337 ? 5.760 6.365 13.597 1.00 88.69 337 LEU A O 1
ATOM 2743 N N . SER A 1 338 ? 7.525 4.997 13.420 1.00 94.06 338 SER A N 1
ATOM 2744 C CA . SER A 1 338 ? 6.882 3.856 14.083 1.00 94.06 338 SER A CA 1
ATOM 2745 C C . SER A 1 338 ? 6.840 4.005 15.608 1.00 94.06 338 SER A C 1
ATOM 2747 O O . SER A 1 338 ? 5.834 3.661 16.230 1.00 94.06 338 SER A O 1
ATOM 2749 N N . ILE A 1 339 ? 7.892 4.564 16.218 1.00 95.25 339 ILE A N 1
ATOM 2750 C CA . ILE A 1 339 ? 8.010 4.750 17.677 1.00 95.25 339 ILE A CA 1
ATOM 2751 C C . ILE A 1 339 ? 6.791 5.449 18.314 1.00 95.25 339 ILE A C 1
ATOM 2753 O O . ILE A 1 339 ? 6.213 4.872 19.242 1.00 95.25 339 ILE A O 1
ATOM 2757 N N . PRO A 1 340 ? 6.342 6.642 17.864 1.00 96.44 340 PRO A N 1
ATOM 2758 C CA . PRO A 1 340 ? 5.224 7.334 18.506 1.00 96.44 340 PRO A CA 1
ATOM 2759 C C . PRO A 1 340 ? 3.919 6.534 18.425 1.00 96.44 340 PRO A C 1
ATOM 2761 O O . PRO A 1 340 ? 3.104 6.591 19.345 1.00 96.44 340 PRO A O 1
ATOM 2764 N N . LEU A 1 341 ? 3.732 5.744 17.367 1.00 96.75 341 LEU A N 1
ATOM 2765 C CA . LEU A 1 341 ? 2.533 4.930 17.177 1.00 96.75 341 LEU A CA 1
ATOM 2766 C C . LEU A 1 341 ? 2.560 3.668 18.044 1.00 96.75 341 LEU A C 1
ATOM 2768 O O . LEU A 1 341 ? 1.533 3.311 18.620 1.00 96.75 341 LEU A O 1
ATOM 2772 N N . VAL A 1 342 ? 3.731 3.052 18.238 1.00 97.94 342 VAL A N 1
ATOM 2773 C CA . VAL A 1 342 ? 3.907 1.976 19.227 1.00 97.94 342 VAL A CA 1
ATOM 2774 C C . VAL A 1 342 ? 3.635 2.496 20.640 1.00 97.94 342 VAL A C 1
ATOM 2776 O O . VAL A 1 342 ? 2.887 1.864 21.385 1.00 97.94 342 VAL A O 1
ATOM 2779 N N . ILE A 1 343 ? 4.171 3.667 21.003 1.00 98.12 343 ILE A N 1
ATOM 2780 C CA . ILE A 1 343 ? 3.929 4.293 22.314 1.00 98.12 343 ILE A CA 1
ATOM 2781 C C . ILE A 1 343 ? 2.440 4.596 22.507 1.00 98.12 343 ILE A C 1
ATOM 2783 O O . ILE A 1 343 ? 1.881 4.252 23.548 1.00 98.12 343 ILE A O 1
ATOM 2787 N N . ALA A 1 344 ? 1.775 5.185 21.509 1.00 97.81 344 ALA A N 1
ATOM 2788 C CA . ALA A 1 344 ? 0.335 5.435 21.555 1.00 97.81 344 ALA A CA 1
ATOM 2789 C C . ALA A 1 344 ? -0.466 4.131 21.719 1.00 97.81 344 ALA A C 1
ATOM 2791 O O . ALA A 1 344 ? -1.434 4.084 22.481 1.00 97.81 344 ALA A O 1
ATOM 2792 N N . GLY A 1 345 ? -0.029 3.055 21.060 1.00 98.00 345 GLY A N 1
ATOM 2793 C CA . GLY A 1 345 ? -0.614 1.729 21.202 1.00 98.00 345 GLY A CA 1
ATOM 2794 C C . GLY A 1 345 ? -0.482 1.167 22.617 1.00 98.00 345 GLY A C 1
ATOM 2795 O O . GLY A 1 345 ? -1.481 0.768 23.217 1.00 98.00 345 GLY A O 1
ATOM 2796 N N . LEU A 1 346 ? 0.725 1.209 23.188 1.00 98.25 346 LEU A N 1
ATOM 2797 C CA . LEU A 1 346 ? 0.983 0.798 24.572 1.00 98.25 346 LEU A CA 1
ATOM 2798 C C . LEU A 1 346 ? 0.168 1.630 25.568 1.00 98.25 346 LEU A C 1
ATOM 2800 O O . LEU A 1 346 ? -0.442 1.072 26.479 1.00 98.25 346 LEU A O 1
ATOM 2804 N N . ALA A 1 347 ? 0.092 2.948 25.370 1.00 97.69 347 ALA A N 1
ATOM 2805 C CA . ALA A 1 347 ? -0.718 3.836 26.195 1.00 97.69 347 ALA A CA 1
ATOM 2806 C C . ALA A 1 347 ? -2.214 3.480 26.129 1.00 97.69 347 ALA A C 1
ATOM 2808 O O . ALA A 1 347 ? -2.874 3.443 27.166 1.00 97.69 347 ALA A O 1
ATOM 2809 N N . SER A 1 348 ? -2.743 3.157 24.942 1.00 97.56 348 SER A N 1
ATOM 2810 C CA . SER A 1 348 ? -4.133 2.708 24.765 1.00 97.56 348 SER A CA 1
ATOM 2811 C C . SER A 1 348 ? -4.401 1.372 25.467 1.00 97.56 348 SER A C 1
ATOM 2813 O O . SER A 1 348 ? -5.432 1.217 26.124 1.00 97.56 348 SER A O 1
ATOM 2815 N N . ILE A 1 349 ? -3.453 0.429 25.406 1.00 97.56 349 ILE A N 1
ATOM 2816 C CA . ILE A 1 349 ? -3.538 -0.843 26.139 1.00 97.56 349 ILE A CA 1
ATOM 2817 C C . ILE A 1 349 ? -3.573 -0.581 27.648 1.00 97.56 349 ILE A C 1
ATOM 2819 O O . ILE A 1 349 ? -4.489 -1.044 28.323 1.00 97.56 349 ILE A O 1
ATOM 2823 N N . VAL A 1 350 ? -2.631 0.194 28.191 1.00 96.50 350 VAL A N 1
ATOM 2824 C CA . VAL A 1 350 ? -2.605 0.530 29.626 1.00 96.50 350 VAL A CA 1
ATOM 2825 C C . VAL A 1 350 ? -3.895 1.238 30.049 1.00 96.50 350 VAL A C 1
ATOM 2827 O O . VAL A 1 350 ? -4.507 0.859 31.048 1.00 96.50 350 VAL A O 1
ATOM 2830 N N . TYR A 1 351 ? -4.357 2.213 29.264 1.00 94.19 351 TYR A N 1
ATOM 2831 C CA . TYR A 1 351 ? -5.611 2.923 29.508 1.00 94.19 351 TYR A CA 1
ATOM 2832 C C . TYR A 1 351 ? -6.809 1.964 29.592 1.00 94.19 351 TYR A C 1
ATOM 2834 O O . TYR A 1 351 ? -7.635 2.099 30.498 1.00 94.19 351 TYR A O 1
ATOM 2842 N N . SER A 1 352 ? -6.869 0.961 28.708 1.00 94.44 352 SER A N 1
ATOM 2843 C CA . SER A 1 352 ? -7.955 -0.030 28.674 1.00 94.44 352 SER A CA 1
ATOM 2844 C C . SER A 1 352 ? -8.071 -0.859 29.964 1.00 94.44 352 SER A C 1
ATOM 2846 O O . SER A 1 352 ? -9.178 -1.236 30.349 1.00 94.44 352 SER A O 1
ATOM 2848 N N . PHE A 1 353 ? -6.960 -1.077 30.680 1.00 92.94 353 PHE A N 1
ATOM 2849 C CA . PHE A 1 353 ? -6.941 -1.781 31.968 1.00 92.94 353 PHE A CA 1
ATOM 2850 C C . PHE A 1 353 ? -7.229 -0.879 33.172 1.00 92.94 353 PHE A C 1
ATOM 2852 O O . PHE A 1 353 ? -7.788 -1.340 34.166 1.00 92.94 353 PHE A O 1
ATOM 2859 N N . VAL A 1 354 ? -6.839 0.397 33.106 1.00 89.06 354 VAL A N 1
ATOM 2860 C CA . VAL A 1 354 ? -7.017 1.358 34.209 1.00 89.06 354 VAL A CA 1
ATOM 2861 C C . VAL A 1 354 ? -8.433 1.936 34.233 1.00 89.06 354 VAL A C 1
ATOM 2863 O O . VAL A 1 354 ? -8.946 2.290 35.299 1.00 89.06 354 VAL A O 1
ATOM 2866 N N . LYS A 1 355 ? -9.095 2.023 33.074 1.00 79.19 355 LYS A N 1
ATOM 2867 C CA . LYS A 1 355 ? -10.477 2.493 32.971 1.00 79.19 355 LYS A CA 1
ATOM 2868 C C . LYS A 1 355 ? -11.393 1.569 33.783 1.00 79.19 355 LYS A C 1
ATOM 2870 O O . LYS A 1 355 ? -11.661 0.434 33.393 1.00 79.19 355 LYS A O 1
ATOM 2875 N N . LYS A 1 356 ? -11.901 2.064 34.920 1.00 59.56 356 LYS A N 1
ATOM 2876 C CA . LYS A 1 356 ? -12.944 1.365 35.686 1.00 59.56 356 LYS A CA 1
ATOM 2877 C C . LYS A 1 356 ? -14.124 1.093 34.754 1.00 59.56 356 LYS A C 1
ATOM 2879 O O . LYS A 1 356 ? -14.569 2.001 34.054 1.00 59.56 356 LYS A O 1
ATOM 2884 N N . LYS A 1 357 ? -14.612 -0.152 34.749 1.00 58.31 357 LYS A N 1
ATOM 2885 C CA . LYS A 1 357 ? -15.877 -0.497 34.092 1.00 58.31 357 LYS A CA 1
ATOM 2886 C C . LYS A 1 357 ? -16.957 0.411 34.685 1.00 58.31 357 LYS A C 1
ATOM 2888 O O . LYS A 1 357 ? -17.184 0.343 35.892 1.00 58.31 357 LYS A O 1
ATOM 2893 N N . ALA A 1 358 ? -17.489 1.307 33.857 1.00 48.81 358 ALA A N 1
ATOM 2894 C CA . ALA A 1 358 ? -18.625 2.152 34.203 1.00 48.81 358 ALA A CA 1
ATOM 2895 C C . ALA A 1 358 ? -19.900 1.312 34.276 1.00 48.81 358 ALA A C 1
ATOM 2897 O O . ALA A 1 358 ? -19.994 0.343 33.482 1.00 48.81 358 ALA A O 1
#

Organism: NCBI:txid2173829

Secondary structure (DSSP, 8-state):
-----EEE---SEEEE-SS-EEEHHHHHHHHHHHHHHHHHHHHHHHTT--HHHHHHHHHHHHHHHHHHHHHHHHHHH-HHHHTT-GGGGG-GGG----HHHHHHHHHHHHHHHIIIII-S-HHHHHHHHHHHHHHHHHHHHHHHHHHT-S---B---TT-EEE-HHHHHHHHHHHGGGEEEEEEEEEEEEEE-SS-EEEEEEEEEEEPTTS-HHHHHHHIIIIIHHHHHHS-TTT-SEEE-SS---EEEEETTEEEEEEEEEE--B--HHHHHHHHHHHHHHHHHHHHHHSGGGGSTTHHHHHHHHHHHHHHHHHGGGSPPSSTTGGGSSS-HHHHHHHHHHHHHHHHHHHHHHS---

Sequence (358 aa):
MNFHVITWDVSRVLLDLGIIEIRYYSLLFAFGFVLGYFIMKRIFKEENVPLEQLDTLLTYVVIATIIGARLGHVFFYQWDYYSQHPEEILMVWEGGLASHGAAIAIIMALIIFSKKVSKRSFFWIIDRVVITVALGGSFIRLGNLMNSEIYGSPSNSESAFVYVSPVRDIFERFFGNEVQEITFKKTDEVVKTDSLNMPVYEVKMKIDPRVDGAQVASLVSNRLLPYLKMIDADDQNLVPSTDGSPEVIQEANSTFVKFRLLAIPRIPSQIIEAVAYFLIFLILWGLFFYTKFRYQEGFLFGAFLVLVFGFRFVVEFFKANQVAFEDNLALNMGQFLSIPLVIAGLASIVYSFVKKKA

Radius of gyration: 24.46 Å; chains: 1; bounding box: 59×51×77 Å